Protein AF-A0A2M8BGW3-F1 (afdb_monomer_lite)

pLDDT: mean 93.69, std 5.04, range [64.75, 98.12]

Radius of gyration: 26.41 Å; chains: 1; bounding box: 57×34×64 Å

Structure (mmCIF, N/CA/C/O backbone):
data_AF-A0A2M8BGW3-F1
#
_entry.id   AF-A0A2M8BGW3-F1
#
loop_
_atom_site.group_PDB
_atom_site.id
_atom_site.type_symbol
_atom_site.label_atom_id
_atom_site.label_alt_id
_atom_site.label_comp_id
_atom_site.label_asym_id
_atom_site.label_entity_id
_atom_site.label_seq_id
_atom_site.pdbx_PDB_ins_code
_atom_site.Cartn_x
_atom_site.Cartn_y
_atom_site.Cartn_z
_atom_site.occupancy
_atom_site.B_iso_or_equiv
_atom_site.auth_seq_id
_atom_site.auth_comp_id
_atom_site.auth_asym_id
_atom_site.auth_atom_id
_atom_site.pdbx_PDB_model_num
ATOM 1 N N . PRO A 1 1 ? 24.705 -14.993 -12.716 1.00 74.06 1 PRO A N 1
ATOM 2 C CA . PRO A 1 1 ? 25.919 -15.829 -12.571 1.00 74.06 1 PRO A CA 1
ATOM 3 C C . PRO A 1 1 ? 27.154 -15.044 -12.994 1.00 74.06 1 PRO A C 1
ATOM 5 O O . PRO A 1 1 ? 27.005 -14.063 -13.724 1.00 74.06 1 PRO A O 1
ATOM 8 N N . GLU A 1 2 ? 28.335 -15.463 -12.549 1.00 79.88 2 GLU A N 1
ATOM 9 C CA . GLU A 1 2 ? 29.593 -14.891 -13.026 1.00 79.88 2 GLU A CA 1
ATOM 10 C C . GLU A 1 2 ? 29.656 -14.987 -14.564 1.00 79.88 2 GLU A C 1
ATOM 12 O O . GLU A 1 2 ? 29.289 -16.009 -15.145 1.00 79.88 2 GLU A O 1
ATOM 17 N N . GLY A 1 3 ? 29.989 -13.882 -15.237 1.00 87.94 3 GLY A N 1
ATOM 18 C CA . GLY A 1 3 ? 30.018 -13.792 -16.704 1.00 87.94 3 GLY A CA 1
ATOM 19 C C . GLY A 1 3 ? 28.669 -13.594 -17.421 1.00 87.94 3 GLY A C 1
ATOM 20 O O . GLY A 1 3 ? 28.668 -13.372 -18.629 1.00 87.94 3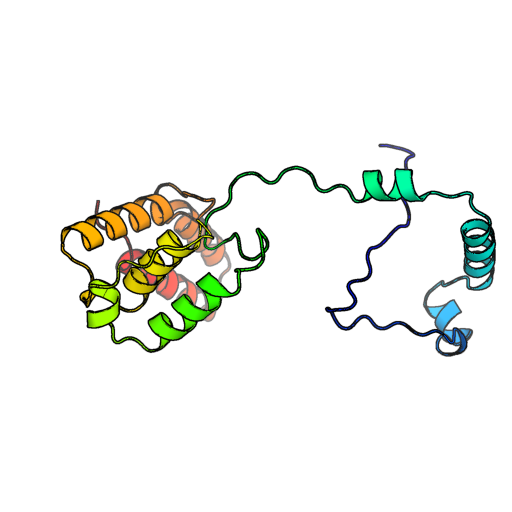 GLY A O 1
ATOM 21 N N . MET A 1 4 ? 27.521 -13.614 -16.729 1.00 88.00 4 MET A N 1
ATOM 22 C CA . MET A 1 4 ? 26.214 -13.316 -17.345 1.00 88.00 4 MET A CA 1
ATOM 23 C C . MET A 1 4 ? 25.802 -11.854 -17.150 1.00 88.00 4 MET A C 1
ATOM 25 O O . MET A 1 4 ? 25.596 -11.401 -16.025 1.00 88.00 4 MET A O 1
ATOM 29 N N . SER A 1 5 ? 25.587 -11.135 -18.252 1.00 86.44 5 SER A N 1
ATOM 30 C CA . SER A 1 5 ? 24.967 -9.807 -18.243 1.00 86.44 5 SER A CA 1
ATOM 31 C C . SER A 1 5 ? 23.439 -9.901 -18.238 1.00 86.44 5 SER A C 1
ATOM 33 O O . SER A 1 5 ? 22.865 -10.738 -18.938 1.00 86.44 5 SER A O 1
ATOM 35 N N . ARG A 1 6 ? 22.763 -9.001 -17.510 1.00 88.62 6 ARG A N 1
ATOM 36 C CA . ARG A 1 6 ? 21.296 -8.884 -17.565 1.00 88.62 6 ARG A CA 1
ATOM 37 C C . ARG A 1 6 ? 20.822 -8.592 -18.990 1.00 88.62 6 ARG A C 1
ATOM 39 O O . ARG A 1 6 ? 21.476 -7.845 -19.718 1.00 88.62 6 ARG A O 1
ATOM 46 N N . LEU A 1 7 ? 19.651 -9.107 -19.352 1.00 88.06 7 LEU A N 1
ATOM 47 C CA . LEU A 1 7 ? 19.016 -8.743 -20.614 1.00 88.06 7 LEU A CA 1
ATOM 48 C C . LEU A 1 7 ? 18.686 -7.232 -20.594 1.00 88.06 7 LEU A C 1
ATOM 50 O O . LEU A 1 7 ? 18.067 -6.772 -19.629 1.00 88.06 7 LEU A O 1
ATOM 54 N N . PRO A 1 8 ? 19.093 -6.435 -21.602 1.00 88.62 8 PRO A N 1
ATOM 55 C CA . PRO A 1 8 ? 18.926 -4.979 -21.601 1.00 88.62 8 PRO A CA 1
ATOM 56 C C . PRO A 1 8 ? 17.501 -4.564 -22.006 1.00 88.62 8 PRO A C 1
ATOM 58 O O . PRO A 1 8 ? 17.301 -3.771 -22.922 1.00 88.62 8 PRO A O 1
ATOM 61 N N . ILE A 1 9 ? 16.498 -5.112 -21.323 1.00 88.81 9 ILE A N 1
ATOM 62 C CA . ILE A 1 9 ? 15.078 -4.823 -21.537 1.00 88.81 9 ILE A CA 1
ATOM 63 C C . ILE A 1 9 ? 14.508 -4.019 -20.369 1.00 88.81 9 ILE A C 1
ATOM 65 O O . ILE A 1 9 ? 14.914 -4.177 -19.216 1.00 88.81 9 ILE A O 1
ATOM 69 N N . LYS A 1 10 ? 13.544 -3.144 -20.662 1.00 89.88 10 LYS A N 1
ATOM 70 C CA . LYS A 1 10 ? 12.838 -2.343 -19.658 1.00 89.88 10 LYS A CA 1
ATOM 71 C C . LYS A 1 10 ? 11.395 -2.114 -20.095 1.00 89.88 10 LYS A C 1
ATOM 73 O O . LYS A 1 10 ? 11.154 -1.690 -21.220 1.00 89.88 10 LYS A O 1
ATOM 78 N N . SER A 1 11 ? 10.449 -2.333 -19.183 1.00 92.12 11 SER A N 1
ATOM 79 C CA . SER A 1 11 ? 9.051 -1.939 -19.392 1.00 92.12 11 SER A CA 1
ATOM 80 C C . SER A 1 11 ? 8.893 -0.422 -19.272 1.00 92.12 11 SER A C 1
ATOM 82 O O . SER A 1 11 ? 9.393 0.188 -18.323 1.00 92.12 11 SER A O 1
ATOM 84 N N . VAL A 1 12 ? 8.171 0.190 -20.211 1.00 94.19 12 VAL A N 1
ATOM 85 C CA . VAL A 1 12 ? 7.785 1.607 -20.155 1.00 94.19 12 VAL A CA 1
ATOM 86 C C . VAL A 1 12 ? 6.302 1.690 -19.805 1.00 94.19 12 VAL A C 1
ATOM 88 O O . VAL A 1 12 ? 5.446 1.263 -20.574 1.00 94.19 12 VAL A O 1
ATOM 91 N N . HIS A 1 13 ? 5.991 2.233 -18.630 1.00 94.69 13 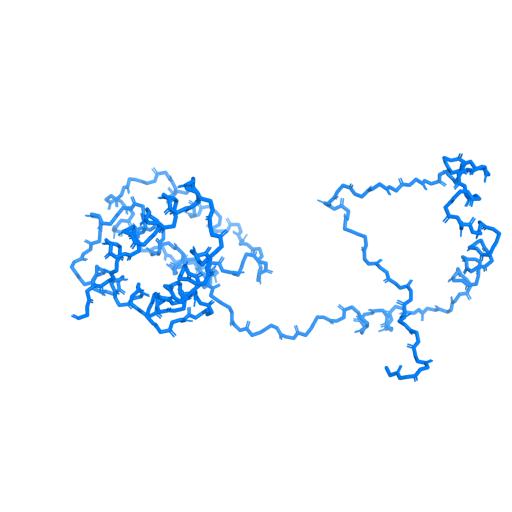HIS A N 1
ATOM 92 C CA . HIS A 1 13 ? 4.613 2.385 -18.163 1.00 94.69 13 HIS A CA 1
ATOM 93 C C . HIS A 1 13 ? 4.012 3.688 -18.692 1.00 94.69 13 HIS A C 1
ATOM 95 O O . HIS A 1 13 ? 4.300 4.759 -18.165 1.00 94.69 13 HIS A O 1
ATOM 101 N N . LEU A 1 14 ? 3.160 3.599 -19.715 1.00 95.25 14 LEU A N 1
ATOM 102 C CA . LEU A 1 14 ? 2.562 4.771 -20.374 1.00 95.25 14 LEU A CA 1
ATOM 103 C C . LEU A 1 14 ? 1.689 5.616 -19.436 1.00 95.25 14 LEU A C 1
ATOM 105 O O . LEU A 1 14 ? 1.666 6.837 -19.539 1.00 95.25 14 LEU A O 1
ATOM 109 N N . ASN A 1 15 ? 1.027 4.978 -18.472 1.00 94.69 15 ASN A N 1
ATOM 110 C CA . ASN A 1 15 ? 0.207 5.641 -17.458 1.00 94.69 15 ASN A CA 1
ATOM 111 C C . ASN A 1 15 ? 1.018 6.238 -16.290 1.00 94.69 15 ASN A C 1
ATOM 113 O O . ASN A 1 15 ? 0.426 6.679 -15.310 1.00 94.69 15 ASN A O 1
ATOM 117 N N . LYS A 1 16 ? 2.356 6.235 -16.367 1.00 95.38 16 LYS A N 1
ATOM 118 C CA . LYS A 1 16 ? 3.261 6.845 -15.378 1.00 95.38 16 LYS A CA 1
ATOM 119 C C . LYS A 1 16 ? 4.072 7.998 -15.982 1.00 95.38 16 LYS A C 1
ATOM 121 O O . LYS A 1 16 ? 5.223 8.201 -15.608 1.00 95.38 16 LYS A O 1
ATOM 126 N N . SER A 1 17 ? 3.473 8.709 -16.942 1.00 95.38 17 SER A N 1
ATOM 127 C CA . SER A 1 17 ? 4.026 9.899 -17.607 1.00 95.38 17 SER A CA 1
ATOM 128 C C . SER A 1 17 ? 5.496 9.753 -18.041 1.00 95.38 17 SER A C 1
ATOM 130 O O . SER A 1 17 ? 6.341 10.553 -17.634 1.00 95.38 17 SER A O 1
ATOM 132 N N . PRO A 1 18 ? 5.851 8.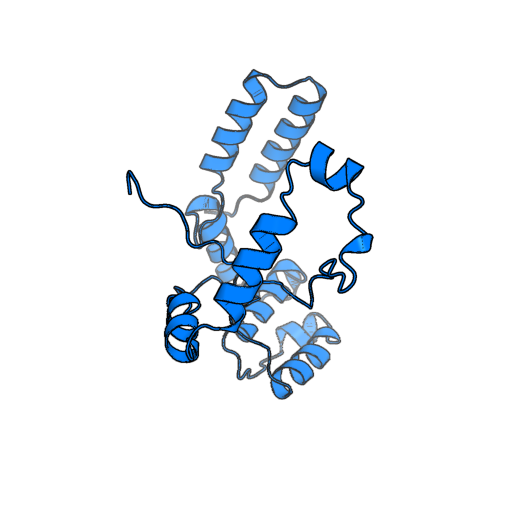725 -18.836 1.00 96.62 18 PRO A N 1
ATOM 133 C CA . PRO A 1 18 ? 7.232 8.527 -19.248 1.00 96.62 18 PRO A CA 1
ATOM 134 C C . PRO A 1 18 ? 7.663 9.626 -20.227 1.00 96.62 18 PRO A C 1
ATOM 136 O O . PRO A 1 18 ? 6.941 9.953 -21.168 1.00 96.62 18 PRO A O 1
ATOM 139 N N . MET A 1 19 ? 8.877 10.154 -20.054 1.00 94.12 19 MET A N 1
ATOM 140 C CA . MET A 1 19 ? 9.480 11.046 -21.044 1.00 94.12 19 MET A CA 1
ATOM 141 C C . MET A 1 19 ? 9.998 10.216 -22.222 1.00 94.12 19 MET A C 1
ATOM 143 O O . MET A 1 19 ? 11.000 9.512 -22.104 1.00 94.12 19 MET A O 1
ATOM 147 N N . VAL A 1 20 ? 9.308 10.297 -23.359 1.00 92.12 20 VAL A N 1
ATOM 148 C CA . VAL A 1 20 ? 9.681 9.609 -24.600 1.00 92.12 20 VAL A CA 1
ATOM 149 C C . VAL A 1 20 ? 9.739 10.635 -25.721 1.00 92.12 20 VAL A C 1
ATOM 151 O O . VAL A 1 20 ? 8.782 11.370 -25.947 1.00 92.12 20 VAL A O 1
ATOM 154 N N . MET A 1 21 ? 10.869 10.691 -26.422 1.00 89.62 21 MET A N 1
ATOM 155 C CA . MET A 1 21 ? 11.095 11.636 -27.511 1.00 89.62 21 MET A CA 1
ATOM 156 C C . MET A 1 21 ? 11.433 10.861 -28.776 1.00 89.62 21 MET A C 1
ATOM 158 O O . MET A 1 21 ? 12.375 10.075 -28.794 1.00 89.62 21 MET A O 1
ATOM 162 N N . SER A 1 22 ? 10.665 11.089 -29.839 1.00 88.44 22 SER A N 1
ATOM 163 C CA . SER A 1 22 ? 10.934 10.497 -31.155 1.00 88.44 22 SER A CA 1
ATOM 164 C C . SER A 1 22 ? 12.130 11.152 -31.852 1.00 88.44 22 SER A C 1
ATOM 166 O O . SER A 1 22 ? 12.803 10.525 -32.666 1.00 88.44 22 SER A O 1
ATOM 168 N N . ASN A 1 23 ? 12.412 12.416 -31.526 1.00 90.62 23 ASN A N 1
ATOM 169 C CA . ASN A 1 23 ? 13.523 13.165 -32.088 1.00 90.62 23 ASN A CA 1
ATOM 170 C C . ASN A 1 23 ? 14.786 13.004 -31.231 1.00 90.62 23 ASN A C 1
ATOM 172 O O . ASN A 1 23 ? 14.910 13.622 -30.173 1.00 90.62 23 ASN A O 1
ATOM 176 N N . LEU A 1 24 ? 15.762 12.244 -31.733 1.00 87.00 24 LEU A N 1
ATOM 177 C CA . LEU A 1 24 ? 17.050 12.052 -31.059 1.00 87.00 24 LEU A CA 1
ATOM 178 C C . LEU A 1 24 ? 17.863 13.348 -30.918 1.00 87.00 24 LEU A C 1
ATOM 180 O O . LEU A 1 24 ? 18.719 13.421 -30.045 1.00 87.00 24 LEU A O 1
ATOM 184 N N . LYS A 1 25 ? 17.572 14.397 -31.704 1.00 87.12 25 LYS A N 1
ATOM 185 C CA . LYS A 1 25 ? 18.279 15.690 -31.624 1.00 87.12 25 LYS A CA 1
ATOM 186 C C . LYS A 1 25 ? 18.068 16.430 -30.302 1.00 87.12 25 LYS A C 1
ATOM 188 O O . LYS A 1 25 ? 18.787 17.388 -30.041 1.00 87.12 25 LYS A O 1
ATOM 193 N N . VAL A 1 26 ? 17.104 16.011 -29.476 1.00 89.00 26 VAL A N 1
ATOM 194 C CA . VAL A 1 26 ? 16.985 16.540 -28.108 1.00 89.00 26 VAL A CA 1
ATOM 195 C C . VAL A 1 26 ? 18.219 16.179 -27.268 1.00 89.00 26 VAL A C 1
ATOM 197 O O . VAL A 1 26 ? 18.586 16.922 -26.362 1.00 89.00 26 VAL A O 1
ATOM 200 N N . LEU A 1 27 ? 18.914 15.089 -27.608 1.00 91.19 27 LEU A N 1
ATOM 201 C CA . LEU A 1 27 ? 20.241 14.783 -27.091 1.00 91.19 27 LEU A CA 1
ATOM 202 C C . LEU A 1 27 ? 21.303 15.402 -28.016 1.00 91.19 27 LEU A C 1
ATOM 204 O O . LEU A 1 27 ? 21.600 14.872 -29.086 1.00 91.19 27 LEU A O 1
ATOM 208 N N . SER A 1 28 ? 21.876 16.538 -27.611 1.00 93.38 28 SER A N 1
ATOM 209 C CA . SER A 1 28 ? 22.968 17.167 -28.366 1.00 93.38 28 SER A CA 1
ATOM 210 C C . SER A 1 28 ? 24.267 16.343 -28.281 1.00 93.38 28 SER A C 1
ATOM 212 O O . SER A 1 28 ? 24.454 15.620 -27.300 1.00 93.38 28 SER A O 1
ATOM 214 N N . PRO A 1 29 ? 25.206 16.471 -29.241 1.00 93.81 29 PRO A N 1
ATOM 215 C CA . PRO A 1 29 ? 26.485 15.754 -29.194 1.00 93.81 29 PRO A CA 1
ATOM 216 C C . PRO A 1 29 ? 27.280 16.002 -27.905 1.00 93.81 29 PRO A C 1
ATOM 218 O O . PRO A 1 29 ? 27.756 15.056 -27.290 1.00 93.81 29 PRO A O 1
ATOM 221 N N . ALA A 1 30 ? 27.335 17.253 -27.437 1.00 95.44 30 ALA A N 1
ATOM 222 C CA . ALA A 1 30 ? 27.996 17.605 -26.180 1.00 95.44 30 ALA A CA 1
ATOM 223 C C . ALA A 1 30 ? 27.336 16.942 -24.955 1.00 95.44 30 ALA A C 1
ATOM 225 O O . ALA A 1 30 ? 28.019 16.551 -24.012 1.00 95.44 30 ALA A O 1
ATOM 226 N N . MET A 1 31 ? 26.005 16.791 -24.953 1.00 95.62 31 MET A N 1
ATOM 227 C CA . MET A 1 31 ? 25.294 16.078 -23.883 1.00 95.62 31 MET A CA 1
ATOM 228 C C . MET A 1 31 ? 25.513 14.567 -23.963 1.00 95.62 31 MET A C 1
ATOM 230 O O . MET A 1 31 ? 25.683 13.928 -22.928 1.00 95.62 31 MET A O 1
ATOM 234 N N . ALA A 1 32 ? 25.536 14.005 -25.174 1.00 94.50 32 ALA A N 1
ATOM 235 C CA . ALA A 1 32 ? 25.841 12.598 -25.391 1.00 94.50 32 ALA A CA 1
ATOM 236 C C . ALA A 1 32 ? 27.249 12.256 -24.883 1.00 94.50 32 ALA A C 1
ATOM 238 O O . ALA A 1 32 ? 27.395 11.308 -24.119 1.00 94.50 32 ALA A O 1
ATOM 239 N N . GLU A 1 33 ? 28.253 13.074 -25.211 1.00 95.62 33 GLU A N 1
ATOM 240 C CA . GLU A 1 33 ? 29.624 12.927 -24.707 1.00 95.62 33 GLU A CA 1
ATOM 241 C C . GLU A 1 33 ? 29.679 13.055 -23.180 1.00 95.62 33 GLU A C 1
ATOM 243 O O . GLU A 1 33 ? 30.188 12.163 -22.502 1.00 95.62 33 GLU A O 1
ATOM 248 N N . ARG A 1 34 ? 29.060 14.105 -22.618 1.00 96.88 34 ARG A N 1
ATOM 249 C CA . ARG A 1 34 ? 28.989 14.321 -21.164 1.00 96.88 34 ARG A CA 1
ATOM 250 C C . ARG A 1 34 ? 28.390 13.129 -20.412 1.00 96.88 34 ARG A C 1
ATOM 252 O O . ARG A 1 34 ? 28.775 12.877 -19.273 1.00 96.88 34 ARG A O 1
ATOM 259 N N . TRP A 1 35 ? 27.423 12.436 -21.008 1.00 96.38 35 TRP A N 1
ATOM 260 C CA . TRP A 1 35 ? 26.738 11.295 -20.395 1.00 96.38 35 TRP A CA 1
ATOM 261 C C . TRP A 1 35 ? 27.264 9.932 -20.858 1.00 96.38 35 TRP A C 1
ATOM 263 O O . TRP A 1 35 ? 26.713 8.911 -20.451 1.00 96.38 35 TRP A O 1
ATOM 273 N N . GLY A 1 36 ? 28.314 9.895 -21.686 1.00 96.25 36 GLY A N 1
ATOM 274 C CA . GLY A 1 36 ? 28.890 8.652 -22.204 1.00 96.25 36 GLY A CA 1
ATOM 275 C C . GLY A 1 36 ? 27.926 7.847 -23.084 1.00 96.25 36 GLY A C 1
ATOM 276 O O . GLY A 1 36 ? 27.967 6.619 -23.090 1.00 96.25 36 GLY A O 1
ATOM 277 N N . ILE A 1 37 ? 27.019 8.521 -23.792 1.00 94.81 37 ILE A N 1
ATOM 278 C CA . ILE A 1 37 ? 26.030 7.894 -24.669 1.00 94.81 37 ILE A CA 1
ATOM 279 C C . ILE A 1 37 ? 26.591 7.809 -26.090 1.00 94.81 37 ILE A C 1
ATOM 281 O O . ILE A 1 37 ? 26.653 8.808 -26.806 1.00 94.81 37 ILE A O 1
ATOM 285 N N . ASP A 1 38 ? 26.933 6.598 -26.530 1.00 95.06 38 ASP A N 1
ATOM 286 C CA . ASP A 1 38 ? 27.290 6.336 -27.927 1.00 95.06 38 ASP A CA 1
ATOM 287 C C . ASP A 1 38 ? 26.029 6.126 -28.780 1.00 95.06 38 ASP A C 1
ATOM 289 O O . ASP A 1 38 ? 25.470 5.028 -28.877 1.00 95.06 38 ASP A O 1
ATOM 293 N N . VAL A 1 39 ? 25.578 7.208 -29.417 1.00 92.31 39 VAL A N 1
ATOM 294 C CA . VAL A 1 39 ? 24.397 7.199 -30.293 1.00 92.31 39 VAL A CA 1
ATOM 295 C C . VAL A 1 39 ? 24.611 6.311 -31.527 1.00 92.31 39 VAL A C 1
ATOM 297 O O . VAL A 1 39 ? 23.667 5.669 -31.986 1.00 92.31 39 VAL A O 1
ATOM 300 N N . SER A 1 40 ? 25.836 6.223 -32.056 1.00 93.25 40 SER A N 1
ATOM 301 C CA . SER A 1 40 ? 26.134 5.403 -33.238 1.00 93.25 40 SER A CA 1
ATOM 302 C C . SER A 1 40 ? 25.984 3.916 -32.916 1.00 93.25 40 SER A C 1
ATOM 304 O O . SER A 1 40 ? 25.271 3.195 -33.620 1.00 93.25 40 SER A O 1
ATOM 306 N N . ALA A 1 41 ? 26.563 3.469 -31.798 1.00 95.38 41 ALA A N 1
ATOM 307 C CA . ALA A 1 41 ? 26.408 2.097 -31.319 1.00 95.38 41 ALA A CA 1
ATOM 308 C C . ALA A 1 41 ? 24.937 1.756 -31.020 1.00 95.38 41 ALA A C 1
ATOM 310 O O . ALA A 1 41 ? 24.456 0.681 -31.386 1.00 95.38 41 ALA A O 1
ATOM 311 N N . GLN A 1 42 ? 24.185 2.681 -30.413 1.00 93.56 42 GLN A N 1
ATOM 312 C CA . GLN A 1 42 ? 22.754 2.493 -30.149 1.00 93.56 42 GLN A CA 1
ATOM 313 C C . GLN A 1 42 ? 21.934 2.319 -31.432 1.00 93.56 42 GLN A C 1
ATOM 315 O O . GLN A 1 42 ? 21.082 1.432 -31.489 1.00 93.56 42 GLN A O 1
ATOM 320 N N . LEU A 1 43 ? 22.203 3.109 -32.476 1.00 93.88 43 LEU A N 1
ATOM 321 C CA . LEU A 1 43 ? 21.529 2.972 -33.771 1.00 93.88 43 LEU A CA 1
ATOM 322 C C . LEU A 1 43 ? 21.858 1.637 -34.454 1.00 93.88 43 LEU A C 1
ATOM 324 O O . LEU A 1 43 ? 20.967 1.010 -35.028 1.00 93.88 43 LEU A O 1
ATOM 328 N N . GLN A 1 44 ? 23.100 1.154 -34.342 1.00 96.81 44 GLN A N 1
ATOM 329 C CA . GLN A 1 44 ? 23.476 -0.176 -34.837 1.00 96.81 44 GLN A CA 1
ATOM 330 C C . GLN A 1 44 ? 22.729 -1.293 -34.094 1.00 96.81 44 GLN A C 1
ATOM 332 O O . GLN A 1 44 ? 22.248 -2.239 -34.719 1.00 96.81 44 GLN A O 1
ATOM 337 N N . HIS A 1 45 ? 22.588 -1.189 -32.770 1.00 94.81 45 HIS A N 1
ATOM 338 C CA . HIS A 1 45 ? 21.786 -2.131 -31.985 1.00 94.81 45 HIS A CA 1
ATOM 339 C C . HIS A 1 45 ? 20.294 -2.053 -32.328 1.00 94.81 45 HIS A C 1
ATOM 341 O O . HIS A 1 45 ? 19.646 -3.093 -32.424 1.00 94.81 45 HIS A O 1
ATOM 347 N N . ALA A 1 46 ? 19.757 -0.855 -32.572 1.00 93.75 46 ALA A N 1
ATOM 348 C CA . ALA A 1 46 ? 18.367 -0.670 -32.979 1.00 93.75 46 ALA A CA 1
ATOM 349 C C . ALA A 1 46 ? 18.076 -1.307 -34.347 1.00 93.75 46 ALA A C 1
ATOM 351 O O . ALA A 1 46 ? 17.046 -1.958 -34.504 1.00 93.75 46 ALA A O 1
ATOM 352 N N . ALA A 1 47 ? 18.995 -1.185 -35.312 1.00 96.19 47 ALA A N 1
ATOM 353 C CA . ALA A 1 47 ? 18.880 -1.858 -36.606 1.00 96.19 47 ALA A CA 1
ATOM 354 C C . ALA A 1 47 ? 18.855 -3.387 -36.442 1.00 96.19 47 ALA A C 1
ATOM 356 O O . ALA A 1 47 ? 17.950 -4.040 -36.952 1.00 96.19 47 ALA A O 1
ATOM 357 N N . LYS A 1 48 ? 19.774 -3.946 -35.639 1.00 95.19 48 LYS A N 1
ATOM 358 C CA . LYS A 1 48 ? 19.772 -5.383 -35.312 1.00 95.19 48 LYS A CA 1
ATOM 359 C C . LYS A 1 48 ? 18.462 -5.821 -34.654 1.00 95.19 48 LYS A C 1
ATOM 361 O O . LYS A 1 48 ? 17.939 -6.867 -35.006 1.00 95.19 48 LYS A O 1
ATOM 366 N N . ALA A 1 49 ? 17.936 -5.029 -33.717 1.00 91.94 49 ALA A N 1
ATOM 367 C CA . ALA A 1 49 ? 16.691 -5.333 -33.013 1.00 91.94 49 ALA A CA 1
ATOM 368 C C . ALA A 1 49 ? 15.461 -5.295 -33.935 1.00 91.94 49 ALA A C 1
ATOM 370 O O . ALA A 1 49 ? 14.571 -6.128 -33.791 1.00 91.94 49 ALA A O 1
ATOM 371 N N . ARG A 1 50 ? 15.418 -4.353 -34.886 1.00 94.25 50 ARG A N 1
ATOM 372 C CA . ARG A 1 50 ? 14.362 -4.259 -35.906 1.00 94.25 50 ARG A CA 1
ATOM 373 C C . ARG A 1 50 ? 14.333 -5.491 -36.812 1.00 94.25 50 ARG A C 1
ATOM 375 O O . ARG A 1 50 ? 13.254 -5.909 -37.213 1.00 94.25 50 ARG A O 1
ATOM 382 N N . ASP A 1 51 ? 15.503 -6.045 -37.114 1.00 96.38 51 ASP A N 1
ATOM 383 C CA . ASP A 1 51 ? 15.665 -7.158 -38.053 1.00 96.38 51 ASP A CA 1
ATOM 384 C C . ASP A 1 51 ? 15.595 -8.540 -37.354 1.00 96.38 51 ASP A C 1
ATOM 386 O O . ASP A 1 51 ? 15.861 -9.570 -37.977 1.00 96.38 51 ASP A O 1
ATOM 390 N N . LEU A 1 52 ? 15.240 -8.586 -36.060 1.00 93.00 52 LEU A N 1
ATOM 391 C CA . LEU A 1 52 ? 14.991 -9.836 -35.335 1.00 93.00 52 LEU A CA 1
ATOM 392 C C . LEU A 1 52 ? 13.763 -10.579 -35.900 1.00 93.00 52 LEU A C 1
ATOM 394 O O . LEU A 1 52 ? 12.828 -9.945 -36.393 1.00 93.00 52 LEU A O 1
ATOM 398 N N . PRO A 1 53 ? 13.725 -11.923 -35.794 1.00 95.19 53 PRO A N 1
ATOM 399 C CA . PRO A 1 53 ? 12.526 -12.701 -36.107 1.00 95.19 53 PRO A CA 1
ATOM 400 C C . PRO A 1 53 ? 11.377 -12.371 -35.140 1.00 95.19 53 PRO A C 1
ATOM 402 O O . PRO A 1 53 ? 11.545 -11.613 -34.185 1.00 95.19 53 PRO A O 1
ATOM 405 N N . ASP A 1 54 ? 10.199 -12.964 -35.351 1.00 94.25 54 ASP A N 1
ATOM 406 C CA . ASP A 1 54 ? 9.111 -12.830 -34.382 1.00 94.25 54 ASP A CA 1
ATOM 407 C C . ASP A 1 54 ? 9.513 -13.436 -33.027 1.00 94.25 54 ASP A C 1
ATOM 409 O O . ASP A 1 54 ? 9.750 -14.636 -32.893 1.00 94.25 54 ASP A O 1
ATOM 413 N N . MET A 1 55 ? 9.582 -12.574 -32.016 1.00 92.06 55 MET A N 1
ATOM 414 C CA . MET A 1 55 ? 9.958 -12.916 -30.645 1.00 92.06 55 MET A CA 1
ATOM 415 C C . MET A 1 55 ? 8.748 -12.917 -29.700 1.00 92.06 55 MET A C 1
ATOM 417 O O . MET A 1 55 ? 8.925 -13.071 -28.493 1.00 92.06 55 MET A O 1
ATOM 421 N N . SER A 1 56 ? 7.521 -12.747 -30.207 1.00 92.25 56 SER A N 1
ATOM 422 C CA . SER A 1 56 ? 6.287 -12.618 -29.414 1.00 92.25 56 SER A CA 1
ATOM 423 C C . SER A 1 56 ? 6.131 -13.707 -28.347 1.00 92.25 56 SER A C 1
ATOM 425 O O . SER A 1 56 ? 5.859 -13.403 -27.184 1.00 92.25 56 SER A O 1
ATOM 427 N N . ALA A 1 57 ? 6.377 -14.971 -28.706 1.00 94.06 57 ALA A N 1
ATOM 428 C CA . ALA A 1 57 ? 6.286 -16.102 -27.780 1.00 94.06 57 ALA A CA 1
ATOM 429 C C . ALA A 1 57 ? 7.344 -16.053 -26.664 1.00 94.06 57 ALA A C 1
ATOM 431 O O . ALA A 1 57 ? 7.054 -16.396 -25.518 1.00 94.06 57 ALA A O 1
ATOM 432 N N . ILE A 1 58 ? 8.559 -15.598 -26.985 1.00 92.69 58 ILE A N 1
ATOM 433 C CA . ILE A 1 58 ? 9.643 -15.430 -26.010 1.00 92.69 58 ILE A CA 1
ATOM 434 C C . ILE A 1 58 ? 9.308 -14.267 -25.077 1.00 92.69 58 ILE A C 1
ATOM 436 O O . ILE A 1 58 ? 9.431 -14.405 -23.863 1.00 92.69 58 ILE A O 1
ATOM 440 N N . TRP A 1 59 ? 8.816 -13.145 -25.608 1.00 91.25 59 TRP A N 1
ATOM 441 C CA . TRP A 1 59 ? 8.436 -11.999 -24.784 1.00 91.25 59 TRP A CA 1
ATOM 442 C C . TRP A 1 59 ? 7.289 -12.312 -23.830 1.00 91.25 59 TRP A C 1
ATOM 444 O O . TRP A 1 59 ? 7.352 -11.912 -22.670 1.00 91.25 59 TRP A O 1
ATOM 454 N N . ALA A 1 60 ? 6.292 -13.083 -24.267 1.00 91.38 60 ALA A N 1
ATOM 455 C CA . ALA A 1 60 ? 5.225 -13.550 -23.387 1.00 91.38 60 ALA A CA 1
ATOM 456 C C . ALA A 1 60 ? 5.772 -14.341 -22.185 1.00 91.38 60 ALA A C 1
ATOM 458 O O . ALA A 1 60 ? 5.302 -14.149 -21.067 1.00 91.38 60 ALA A O 1
ATOM 459 N N . GLN A 1 61 ? 6.797 -15.175 -22.393 1.00 91.56 61 GLN A N 1
ATOM 460 C CA . GLN A 1 61 ? 7.449 -15.932 -21.318 1.00 91.56 61 GLN A CA 1
ATOM 461 C C . GLN A 1 61 ? 8.320 -15.040 -20.426 1.00 91.56 61 GLN A C 1
ATOM 463 O O . GLN A 1 61 ? 8.258 -15.146 -19.207 1.00 91.56 61 GLN A O 1
ATOM 468 N N . VAL A 1 62 ? 9.095 -14.125 -21.016 1.00 90.56 62 VAL A N 1
ATOM 469 C CA . VAL A 1 62 ? 9.968 -13.192 -20.281 1.00 90.56 62 VAL A CA 1
ATOM 470 C C . VAL A 1 62 ? 9.166 -12.274 -19.355 1.00 90.56 62 VAL A C 1
ATOM 472 O O . VAL A 1 62 ? 9.624 -11.954 -18.261 1.00 90.56 62 VAL A O 1
ATOM 475 N N . PHE A 1 63 ? 7.974 -11.852 -19.781 1.00 90.00 63 PHE A N 1
ATOM 476 C CA . PHE A 1 63 ? 7.087 -10.990 -18.997 1.00 90.00 63 PHE A CA 1
ATOM 477 C C . PHE A 1 63 ? 5.983 -11.753 -18.254 1.00 90.00 63 PHE A C 1
ATOM 479 O O . PHE A 1 63 ? 5.108 -11.118 -17.656 1.00 90.00 63 PHE A O 1
ATOM 486 N N . ALA A 1 64 ? 6.012 -13.090 -18.263 1.00 90.06 64 ALA A N 1
ATOM 487 C CA . ALA A 1 64 ? 5.087 -13.892 -17.478 1.00 90.06 64 ALA A CA 1
ATOM 488 C C . ALA A 1 64 ? 5.279 -13.571 -15.991 1.00 90.06 64 ALA A C 1
ATOM 490 O O . ALA A 1 64 ? 6.386 -13.639 -15.454 1.00 90.06 64 ALA A O 1
ATOM 491 N N . ARG A 1 65 ? 4.191 -13.191 -15.317 1.00 83.12 65 ARG A N 1
ATOM 492 C CA . ARG A 1 65 ? 4.228 -12.938 -13.877 1.00 83.12 65 ARG A CA 1
ATOM 493 C C . ARG A 1 65 ? 4.126 -14.272 -13.139 1.00 83.12 65 ARG A C 1
ATOM 495 O O . ARG A 1 65 ? 3.263 -15.073 -13.501 1.00 83.12 65 ARG A O 1
ATOM 502 N N . PRO A 1 66 ? 4.960 -14.515 -12.115 1.00 83.38 66 PRO A N 1
ATOM 503 C CA . PRO A 1 66 ? 4.748 -15.653 -11.234 1.00 83.38 66 PRO A CA 1
ATOM 504 C C . PRO A 1 66 ? 3.373 -15.532 -10.568 1.00 83.38 66 PRO A C 1
ATOM 506 O O . PRO A 1 66 ? 2.865 -14.423 -10.378 1.00 83.38 66 PRO A O 1
ATOM 509 N N . GLN A 1 67 ? 2.770 -16.672 -10.224 1.00 74.69 67 GLN A N 1
ATOM 510 C CA . GLN A 1 67 ? 1.554 -16.670 -9.415 1.00 74.69 67 GLN A CA 1
ATOM 511 C C . GLN A 1 67 ? 1.850 -15.961 -8.091 1.00 74.69 67 GLN A C 1
ATOM 513 O O . GLN A 1 67 ? 2.819 -16.300 -7.409 1.00 74.69 67 GLN A O 1
ATOM 518 N N . SER A 1 68 ? 1.047 -14.952 -7.760 1.00 71.75 68 SER A N 1
ATOM 519 C CA . SER A 1 68 ? 1.142 -14.287 -6.467 1.00 71.75 68 SER A CA 1
ATOM 520 C C . SER A 1 68 ? 0.557 -15.191 -5.393 1.00 71.75 68 SER A C 1
ATOM 522 O O . SER A 1 68 ? -0.465 -15.848 -5.599 1.00 71.75 68 SER A O 1
ATOM 524 N N . THR A 1 69 ? 1.189 -15.200 -4.228 1.00 77.56 69 THR A N 1
ATOM 525 C CA . THR A 1 69 ? 0.556 -15.712 -3.017 1.00 77.56 69 THR A CA 1
ATOM 526 C C . THR A 1 69 ? -0.650 -14.838 -2.668 1.00 77.56 69 THR A C 1
ATOM 528 O O . THR A 1 69 ? -0.640 -13.649 -3.003 1.00 77.56 69 THR A O 1
ATOM 531 N N . PRO A 1 70 ? -1.688 -15.384 -2.012 1.00 73.88 70 PRO A N 1
ATOM 532 C CA . PRO A 1 70 ? -2.729 -14.558 -1.416 1.00 73.88 70 PRO A CA 1
ATOM 533 C C . PRO A 1 70 ? -2.083 -13.503 -0.514 1.00 73.88 70 PRO A C 1
ATOM 535 O O . PRO A 1 70 ? -1.220 -13.835 0.299 1.00 73.88 70 PRO A O 1
ATOM 538 N N . VAL A 1 71 ? -2.468 -12.246 -0.706 1.00 86.56 71 VAL A N 1
ATOM 539 C CA . VAL A 1 71 ? -2.032 -11.115 0.118 1.00 86.56 71 VAL A CA 1
ATOM 540 C C . VAL A 1 71 ? -3.223 -10.588 0.906 1.00 86.56 71 VAL A C 1
ATOM 542 O O . VAL A 1 71 ? -4.377 -10.866 0.568 1.00 86.56 71 VAL A O 1
ATOM 545 N N . ASP A 1 72 ? -2.940 -9.848 1.970 1.00 92.81 72 ASP A N 1
ATOM 546 C CA . ASP A 1 72 ? -3.973 -9.169 2.741 1.00 92.81 72 ASP A CA 1
ATOM 547 C C . ASP A 1 72 ? -4.778 -8.202 1.849 1.00 92.81 72 ASP A C 1
ATOM 549 O O . ASP A 1 72 ? -4.250 -7.620 0.897 1.00 92.81 72 ASP A O 1
ATOM 553 N N . VAL A 1 73 ? -6.068 -8.015 2.139 1.00 93.94 73 VAL A N 1
ATOM 554 C CA . VAL A 1 73 ? -6.942 -7.185 1.295 1.00 93.94 73 VAL A CA 1
ATOM 555 C C . VAL A 1 73 ? -6.506 -5.720 1.218 1.00 93.94 73 VAL A C 1
ATOM 557 O O . VAL A 1 73 ? -6.778 -5.071 0.208 1.00 93.94 73 VAL A O 1
ATOM 560 N N . ASP A 1 74 ? -5.819 -5.198 2.241 1.00 93.75 74 ASP A N 1
ATOM 561 C CA . ASP A 1 74 ? -5.266 -3.839 2.226 1.00 93.75 74 ASP A CA 1
ATOM 562 C C . ASP A 1 74 ? -4.041 -3.726 1.291 1.00 93.75 74 ASP A C 1
ATOM 564 O O . ASP A 1 74 ? -3.717 -2.638 0.812 1.00 93.75 74 ASP A O 1
ATOM 568 N N . GLU A 1 75 ? -3.386 -4.849 0.983 1.00 93.31 75 GLU A N 1
ATOM 569 C CA . GLU A 1 75 ? -2.227 -4.942 0.087 1.00 93.31 75 GLU A CA 1
ATOM 570 C C . GLU A 1 75 ? -2.623 -5.318 -1.350 1.00 93.31 75 GLU A C 1
ATOM 572 O O . GLU A 1 75 ? -1.855 -5.105 -2.293 1.00 93.31 75 GLU A O 1
ATOM 577 N N . ASP A 1 76 ? -3.848 -5.811 -1.557 1.00 92.94 76 ASP A N 1
ATOM 578 C CA . ASP A 1 76 ? -4.296 -6.349 -2.841 1.00 92.94 76 ASP A CA 1
ATOM 579 C C . ASP A 1 76 ? -4.867 -5.311 -3.826 1.00 92.94 76 ASP A C 1
ATOM 581 O O . ASP A 1 76 ? -5.741 -5.595 -4.649 1.00 92.94 76 ASP A O 1
ATOM 585 N N . LEU A 1 77 ? -4.375 -4.071 -3.810 1.00 92.56 77 LEU A N 1
ATOM 586 C CA . LEU A 1 77 ? -4.866 -3.030 -4.726 1.00 92.56 77 LEU A CA 1
ATOM 587 C C . LEU A 1 77 ? -4.721 -3.430 -6.210 1.00 92.56 77 LEU A C 1
ATOM 589 O O . LEU A 1 77 ? -5.525 -3.026 -7.054 1.00 92.56 77 LEU A O 1
ATOM 593 N N . TYR A 1 78 ? -3.701 -4.230 -6.530 1.00 90.25 78 TYR A N 1
ATOM 594 C CA . TYR A 1 78 ? -3.386 -4.660 -7.894 1.00 90.25 78 TYR A CA 1
ATOM 595 C C . TYR A 1 78 ? -3.829 -6.095 -8.228 1.00 90.25 78 TYR A C 1
ATOM 597 O O . TYR A 1 78 ? -3.560 -6.537 -9.347 1.00 90.25 78 TYR A O 1
ATOM 605 N N . GLY A 1 79 ? -4.533 -6.795 -7.328 1.00 87.62 79 GLY A N 1
ATOM 606 C CA . GLY A 1 79 ? -5.058 -8.149 -7.575 1.00 87.62 79 GLY A CA 1
ATOM 607 C C . GLY A 1 79 ? -6.180 -8.223 -8.607 1.00 87.62 79 GLY A C 1
ATOM 608 O O . GLY A 1 79 ? -6.478 -9.286 -9.144 1.00 87.62 79 GLY A O 1
ATOM 609 N N . GLY A 1 80 ? -6.779 -7.084 -8.953 1.00 90.75 80 GLY A N 1
ATOM 610 C CA . GLY A 1 80 ? -7.802 -7.005 -9.985 1.00 90.75 80 GLY A CA 1
ATOM 611 C C . GLY A 1 80 ? -8.576 -5.698 -9.937 1.00 90.75 80 GLY A C 1
ATOM 612 O O . GLY A 1 80 ? -8.614 -5.004 -8.918 1.00 90.75 80 GLY A O 1
ATOM 613 N N . PHE A 1 81 ? -9.216 -5.357 -11.052 1.00 95.50 81 PHE A N 1
ATOM 614 C CA . PHE A 1 81 ? -10.124 -4.217 -11.098 1.00 95.50 81 PHE A CA 1
ATOM 615 C C . PHE A 1 81 ? -11.497 -4.604 -10.556 1.00 95.50 81 PHE A C 1
ATOM 617 O O . PHE A 1 81 ? -12.070 -5.609 -10.966 1.00 95.50 81 PHE A O 1
ATOM 624 N N . VAL A 1 82 ? -12.060 -3.746 -9.708 1.00 97.12 82 VAL A N 1
ATOM 625 C CA . VAL A 1 82 ? -13.437 -3.895 -9.226 1.00 97.12 82 VAL A CA 1
ATOM 626 C C . VAL A 1 82 ? -14.429 -3.753 -10.386 1.00 97.12 82 VAL A C 1
ATOM 628 O O . VAL A 1 82 ? -14.385 -2.773 -11.143 1.00 97.12 82 VAL A O 1
ATOM 631 N N . GLY A 1 83 ? -15.343 -4.719 -10.500 1.00 97.69 83 GLY A N 1
ATOM 632 C CA . GLY A 1 83 ? -16.398 -4.750 -11.511 1.00 97.69 83 GLY A CA 1
ATOM 633 C C . GLY A 1 83 ? -17.419 -3.614 -11.373 1.00 97.69 83 GLY A C 1
ATOM 634 O O . GLY A 1 83 ? -17.562 -2.973 -10.332 1.00 97.69 83 GLY A O 1
ATOM 635 N N . ASN A 1 84 ? -18.182 -3.350 -12.438 1.00 97.88 84 ASN A N 1
ATOM 636 C CA . ASN A 1 84 ? -19.140 -2.235 -12.467 1.00 97.88 84 ASN A CA 1
ATOM 637 C C . ASN A 1 84 ? -20.325 -2.406 -11.499 1.00 97.88 84 ASN A C 1
ATOM 639 O O . ASN A 1 84 ? -20.903 -1.410 -11.059 1.00 97.88 84 ASN A O 1
ATOM 643 N N . ALA A 1 85 ? -20.732 -3.643 -11.195 1.00 97.75 85 ALA A N 1
ATOM 644 C CA . ALA A 1 85 ? -21.784 -3.911 -10.216 1.00 97.75 85 ALA A CA 1
ATOM 645 C C . ALA A 1 85 ? -21.311 -3.555 -8.800 1.00 97.75 85 ALA A C 1
ATOM 647 O O . ALA A 1 85 ? -21.933 -2.725 -8.136 1.00 97.75 85 ALA A O 1
ATOM 648 N N . ASP A 1 86 ? -20.150 -4.071 -8.403 1.00 98.06 86 ASP A N 1
ATOM 649 C CA . ASP A 1 86 ? -19.538 -3.773 -7.109 1.00 98.06 86 ASP A CA 1
ATOM 650 C C . ASP A 1 86 ? -19.172 -2.299 -6.956 1.00 98.06 86 ASP A C 1
ATOM 652 O O . ASP A 1 86 ? -19.447 -1.706 -5.917 1.00 98.06 86 ASP A O 1
ATOM 656 N N . ARG A 1 87 ? -18.671 -1.645 -8.012 1.00 97.94 87 ARG A N 1
ATOM 657 C CA . ARG A 1 87 ? -18.407 -0.198 -7.989 1.00 97.94 87 ARG A CA 1
ATOM 658 C C . ARG A 1 87 ? -19.663 0.621 -7.674 1.00 97.94 87 ARG A C 1
ATOM 660 O O . ARG A 1 87 ? -19.574 1.589 -6.923 1.00 97.94 87 ARG A O 1
ATOM 667 N N . ARG A 1 88 ? -20.826 0.258 -8.228 1.00 97.69 88 ARG A N 1
ATOM 668 C CA . ARG A 1 88 ? -22.097 0.936 -7.911 1.00 97.69 88 ARG A CA 1
ATOM 669 C C . ARG A 1 88 ? -22.476 0.736 -6.444 1.00 97.69 88 ARG A C 1
ATOM 671 O O . ARG A 1 88 ? -22.719 1.726 -5.765 1.00 97.69 88 ARG A O 1
ATOM 678 N N . ARG A 1 89 ? -22.405 -0.503 -5.942 1.00 97.50 89 ARG A N 1
ATOM 679 C CA . ARG A 1 89 ? -22.658 -0.822 -4.523 1.00 97.50 89 ARG A CA 1
ATOM 680 C C . ARG A 1 89 ? -21.741 -0.028 -3.590 1.00 97.50 89 ARG A C 1
ATOM 682 O O . ARG A 1 89 ? -22.216 0.565 -2.630 1.00 97.50 89 ARG A O 1
ATOM 689 N N . LEU A 1 90 ? -20.444 0.041 -3.895 1.00 97.88 90 LEU A N 1
ATOM 690 C CA . LEU A 1 90 ? -19.477 0.823 -3.117 1.00 97.88 90 LEU A CA 1
ATOM 691 C C . LEU A 1 90 ? -19.800 2.323 -3.126 1.00 97.88 90 LEU A C 1
ATOM 693 O O . LEU A 1 90 ? -19.669 2.979 -2.097 1.00 97.88 90 LEU A O 1
ATOM 697 N N . ASN A 1 91 ? -20.238 2.879 -4.260 1.00 97.56 91 ASN A N 1
ATOM 698 C CA . ASN A 1 91 ? -20.644 4.285 -4.334 1.00 97.56 91 ASN A CA 1
ATOM 699 C C . ASN A 1 91 ? -21.881 4.584 -3.476 1.00 97.56 91 ASN A C 1
ATOM 701 O O . ASN A 1 91 ? -21.975 5.674 -2.911 1.00 97.56 91 ASN A O 1
ATOM 705 N N . ASP A 1 92 ? -22.815 3.640 -3.372 1.00 96.75 92 ASP A N 1
ATOM 706 C CA . ASP A 1 92 ? -23.980 3.772 -2.497 1.00 96.75 92 ASP A CA 1
ATOM 707 C C . ASP A 1 92 ? -23.567 3.692 -1.024 1.00 96.75 92 ASP A C 1
ATOM 709 O O . ASP A 1 92 ? -23.865 4.613 -0.267 1.00 96.75 92 ASP A O 1
ATOM 713 N N . LEU A 1 93 ? -22.771 2.684 -0.649 1.00 97.12 93 LEU A N 1
ATOM 714 C CA . LEU A 1 93 ? -22.259 2.512 0.717 1.00 97.12 93 LEU A CA 1
ATOM 715 C C . LEU A 1 93 ? -21.448 3.720 1.200 1.00 97.12 93 LEU A C 1
ATOM 717 O O . LEU A 1 93 ? -21.590 4.150 2.337 1.00 97.12 93 LEU A O 1
ATOM 721 N N . ARG A 1 94 ? -20.633 4.333 0.336 1.00 96.56 94 ARG A N 1
ATOM 722 C CA . ARG A 1 94 ? -19.865 5.543 0.685 1.00 96.56 94 ARG A CA 1
ATOM 723 C C . ARG A 1 94 ? -20.729 6.756 1.038 1.00 96.56 94 ARG A C 1
ATOM 725 O O . ARG A 1 94 ? -20.203 7.711 1.602 1.00 96.56 94 ARG A O 1
ATOM 732 N N . ARG A 1 95 ? -22.008 6.757 0.654 1.00 96.31 95 ARG A N 1
ATOM 733 C CA . ARG A 1 95 ? -22.977 7.812 0.988 1.00 96.31 95 ARG A CA 1
ATOM 734 C C . ARG A 1 95 ? -23.839 7.455 2.197 1.00 96.31 95 ARG A C 1
ATOM 736 O O . ARG A 1 95 ? -24.559 8.321 2.682 1.00 96.31 95 ARG A O 1
ATOM 743 N N . SER A 1 96 ? -23.771 6.212 2.663 1.00 96.00 96 SER A N 1
ATOM 744 C CA . SER A 1 96 ? -24.495 5.739 3.833 1.00 96.00 96 SER A CA 1
ATOM 745 C C . SER A 1 96 ? -23.900 6.304 5.122 1.00 96.00 96 SER A C 1
ATOM 747 O O . SER A 1 96 ? -22.688 6.463 5.270 1.00 96.00 96 SER A O 1
ATOM 749 N N . SER A 1 97 ? -24.774 6.573 6.082 1.00 96.00 97 SER A N 1
ATOM 750 C CA . SER A 1 97 ? -24.410 6.870 7.463 1.00 96.00 97 SER A CA 1
ATOM 751 C C . SER A 1 97 ? -23.775 5.651 8.155 1.00 96.00 97 SER A C 1
ATOM 753 O O . SER A 1 97 ? -23.986 4.511 7.731 1.00 96.00 97 SER A O 1
ATOM 755 N N . PRO A 1 98 ? -23.052 5.842 9.274 1.00 94.25 98 PRO A N 1
ATOM 756 C CA . PRO A 1 98 ? -22.489 4.728 10.042 1.00 94.25 98 PRO A CA 1
ATOM 757 C C . PRO A 1 98 ? -23.525 3.682 10.486 1.00 94.25 98 PRO A C 1
ATOM 759 O O . PRO A 1 98 ? -23.232 2.488 10.487 1.00 94.25 98 PRO A O 1
ATOM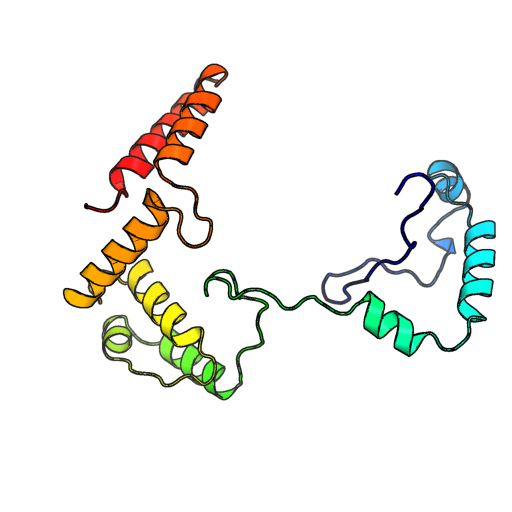 762 N N . ALA A 1 99 ? -24.748 4.109 10.821 1.00 94.00 99 ALA A N 1
ATOM 763 C CA . ALA A 1 99 ? -25.832 3.208 11.220 1.00 94.00 99 ALA A CA 1
ATOM 764 C C . ALA A 1 99 ? -26.358 2.366 10.040 1.00 94.00 99 ALA A C 1
ATOM 766 O O . ALA A 1 99 ? -26.608 1.165 10.177 1.00 94.00 99 ALA A O 1
ATOM 767 N N . GLU A 1 100 ? -26.476 2.969 8.856 1.00 95.75 100 GLU A N 1
ATOM 768 C CA . GLU A 1 100 ? -26.819 2.247 7.626 1.00 95.75 100 GLU A CA 1
ATOM 769 C C . GLU A 1 100 ? -25.699 1.276 7.228 1.00 95.75 100 GLU A C 1
ATOM 771 O O . GLU A 1 100 ? -25.975 0.135 6.870 1.00 95.75 100 GLU A O 1
ATOM 776 N N . LEU A 1 101 ? -24.429 1.673 7.371 1.00 95.56 101 LEU A N 1
ATOM 777 C CA . LEU A 1 101 ? -23.285 0.788 7.130 1.00 95.56 101 LEU A CA 1
ATOM 778 C C . LEU A 1 101 ? -23.262 -0.418 8.078 1.00 95.56 101 LEU A C 1
ATOM 780 O O . LEU A 1 101 ? -22.932 -1.518 7.643 1.00 95.56 101 LEU A O 1
ATOM 784 N N . ALA A 1 102 ? -23.635 -0.244 9.350 1.00 92.94 102 ALA A N 1
ATOM 785 C CA . ALA A 1 102 ? -23.691 -1.339 10.321 1.00 92.94 102 ALA A CA 1
ATOM 786 C C . ALA A 1 102 ? -24.744 -2.405 9.982 1.00 92.94 102 ALA A C 1
ATOM 788 O O . ALA A 1 102 ? -24.526 -3.605 10.183 1.00 92.94 102 ALA A O 1
ATOM 789 N N . SER A 1 103 ? -25.875 -1.977 9.422 1.00 93.06 103 SER A N 1
ATOM 790 C CA . SER A 1 103 ? -26.959 -2.868 8.992 1.00 93.06 103 SER A CA 1
ATOM 791 C C . SER A 1 103 ? -26.795 -3.389 7.560 1.00 93.06 103 SER A C 1
ATOM 793 O O . SER A 1 103 ? -27.462 -4.352 7.179 1.00 93.06 103 SER A O 1
ATOM 795 N N . ALA A 1 104 ? -25.885 -2.813 6.770 1.00 92.69 104 ALA A N 1
ATOM 796 C CA . ALA A 1 104 ? -2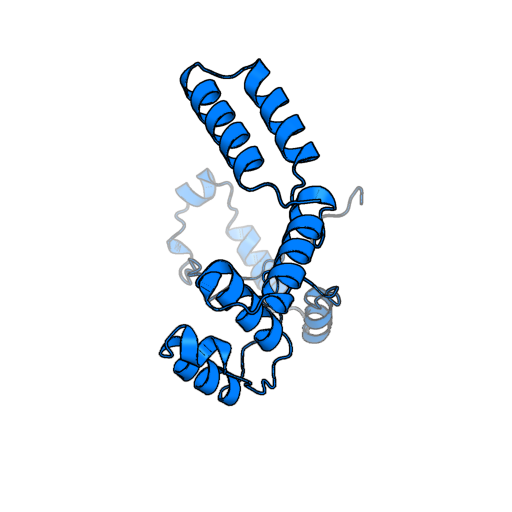5.646 -3.232 5.398 1.00 92.69 104 ALA A CA 1
ATOM 797 C C . ALA A 1 104 ? -25.135 -4.682 5.325 1.00 92.69 104 ALA A C 1
ATOM 799 O O . ALA A 1 104 ? -24.241 -5.102 6.062 1.00 92.69 104 ALA A O 1
ATOM 800 N N . ARG A 1 105 ? -25.698 -5.456 4.392 1.00 92.69 105 ARG A N 1
ATOM 801 C CA . ARG A 1 105 ? -25.265 -6.822 4.050 1.00 92.69 105 ARG A CA 1
ATOM 802 C C . ARG A 1 105 ? -25.096 -6.950 2.529 1.00 92.69 105 ARG A C 1
ATOM 804 O O . ARG A 1 105 ? -25.873 -7.652 1.883 1.00 92.69 105 ARG A O 1
ATOM 811 N N . PRO A 1 106 ? -24.160 -6.196 1.920 1.00 94.25 106 PRO A N 1
ATOM 812 C CA . PRO A 1 106 ? -23.953 -6.246 0.480 1.00 94.25 106 PRO A CA 1
ATOM 813 C C . PRO A 1 106 ? -23.384 -7.605 0.059 1.00 94.25 106 PRO A C 1
ATOM 815 O O . PRO A 1 106 ? -22.592 -8.211 0.774 1.00 94.25 106 PRO A O 1
ATOM 818 N N . SER A 1 107 ? -23.764 -8.055 -1.135 1.00 95.56 107 SER A N 1
ATOM 819 C CA . SER A 1 107 ? -23.128 -9.185 -1.810 1.00 95.56 107 SER A CA 1
ATOM 820 C C . SER A 1 107 ? -22.219 -8.638 -2.907 1.00 95.56 107 SER A C 1
ATOM 822 O O . SER A 1 107 ? -22.693 -7.952 -3.820 1.00 95.56 107 SER A O 1
ATOM 824 N N . PHE A 1 108 ? -20.920 -8.899 -2.767 1.00 97.38 108 PHE A N 1
ATOM 825 C CA . PHE A 1 108 ? -19.893 -8.516 -3.728 1.00 97.38 108 PHE A CA 1
ATOM 826 C C . PHE A 1 108 ? -19.488 -9.711 -4.591 1.00 97.38 108 PHE A C 1
ATOM 828 O O . PHE A 1 108 ? -19.477 -10.848 -4.119 1.00 97.38 108 PHE A O 1
ATOM 835 N N . GLU A 1 109 ? -19.163 -9.444 -5.854 1.00 96.94 109 GLU A N 1
ATOM 836 C CA . GLU A 1 109 ? -18.539 -10.430 -6.746 1.00 96.94 109 GLU A CA 1
ATOM 837 C C . GLU A 1 109 ? -17.043 -10.549 -6.434 1.00 96.94 109 GLU A C 1
ATOM 839 O O . GLU A 1 109 ? -16.472 -11.638 -6.454 1.00 96.94 109 GLU A O 1
ATOM 844 N N . ASP A 1 110 ? -16.415 -9.422 -6.105 1.00 96.31 110 ASP A N 1
ATOM 845 C CA . ASP A 1 110 ? -15.042 -9.356 -5.634 1.00 96.31 110 ASP A CA 1
ATOM 846 C C . ASP A 1 110 ? -14.961 -9.726 -4.142 1.00 96.31 110 ASP A C 1
ATOM 848 O O . ASP A 1 110 ? -15.411 -8.983 -3.263 1.00 96.31 110 ASP A O 1
ATOM 852 N N . ALA A 1 111 ? -14.352 -10.882 -3.859 1.00 93.31 111 ALA A N 1
ATOM 853 C CA . ALA A 1 111 ? -14.239 -11.453 -2.517 1.00 93.31 111 ALA A CA 1
ATOM 854 C C . ALA A 1 111 ? -13.516 -10.539 -1.507 1.00 93.31 111 ALA A C 1
ATOM 856 O O . ALA A 1 111 ? -13.719 -10.673 -0.301 1.00 93.31 111 ALA A O 1
ATOM 857 N N . ARG A 1 112 ? -12.709 -9.583 -1.983 1.00 95.50 112 ARG A N 1
ATOM 858 C CA . ARG A 1 112 ? -11.915 -8.668 -1.145 1.00 95.50 112 ARG A CA 1
ATOM 859 C C . ARG A 1 112 ? -12.780 -7.608 -0.476 1.00 95.50 112 ARG A C 1
ATOM 861 O O . ARG A 1 112 ? -12.453 -7.109 0.598 1.00 95.50 112 ARG A O 1
ATOM 868 N N . LEU A 1 113 ? -13.891 -7.243 -1.116 1.00 97.06 113 LEU A N 1
ATOM 869 C CA . LEU A 1 113 ? -14.693 -6.087 -0.724 1.00 97.06 113 LEU A CA 1
ATOM 870 C C . LEU A 1 113 ? -15.467 -6.297 0.578 1.00 97.06 113 LEU A C 1
ATOM 872 O O . LEU A 1 113 ? -15.704 -5.326 1.295 1.00 97.06 113 LEU A O 1
ATOM 876 N N . SER A 1 114 ? -15.837 -7.538 0.903 1.00 95.50 114 SER A N 1
ATOM 877 C CA . SER A 1 114 ? -16.511 -7.860 2.166 1.00 95.50 114 SER A CA 1
ATOM 878 C C . SER A 1 114 ? -15.617 -7.544 3.367 1.00 95.50 114 SER A C 1
ATOM 880 O O . SER A 1 114 ? -16.032 -6.827 4.276 1.00 95.50 114 SER A O 1
ATOM 882 N N . GLU A 1 115 ? -14.369 -8.010 3.320 1.00 95.56 115 GLU A N 1
ATOM 883 C CA . GLU A 1 115 ? -13.359 -7.752 4.348 1.00 95.56 115 GLU A CA 1
ATOM 884 C C . GLU A 1 115 ? -12.982 -6.262 4.391 1.00 95.56 115 GLU A C 1
ATOM 886 O O . GLU A 1 115 ? -12.968 -5.652 5.460 1.00 95.56 115 GLU A O 1
ATOM 891 N N . LEU A 1 116 ? -12.769 -5.625 3.229 1.00 96.94 116 LEU A N 1
ATOM 892 C CA . LEU A 1 116 ? -12.470 -4.188 3.155 1.00 96.94 116 LEU A CA 1
ATOM 893 C C . LEU A 1 116 ? -13.580 -3.324 3.765 1.00 96.94 116 LEU A C 1
ATOM 895 O O . LEU A 1 116 ? -13.285 -2.350 4.456 1.00 96.94 116 LEU A O 1
ATOM 899 N N . LEU A 1 117 ? -14.853 -3.661 3.535 1.00 96.75 117 LEU A N 1
ATOM 900 C CA . LEU A 1 117 ? -15.980 -2.938 4.126 1.00 96.75 117 LEU A CA 1
ATOM 901 C C . LEU A 1 117 ? -16.009 -3.090 5.651 1.00 96.75 117 LEU A C 1
ATOM 903 O O . LEU A 1 117 ? -16.265 -2.111 6.357 1.00 96.75 117 LEU A O 1
ATOM 907 N N . TRP A 1 118 ? -15.732 -4.294 6.157 1.00 95.38 118 TRP A N 1
ATOM 908 C CA . TRP A 1 118 ? -15.640 -4.542 7.592 1.00 95.38 118 TRP A CA 1
ATOM 909 C C . TRP A 1 118 ? -14.508 -3.725 8.230 1.00 95.38 118 TRP A C 1
ATOM 911 O O . TRP A 1 118 ? -14.771 -2.942 9.146 1.00 95.38 118 TRP A O 1
ATOM 921 N N . ARG A 1 119 ? -13.285 -3.786 7.684 1.00 96.75 119 ARG A N 1
ATOM 922 C CA . ARG A 1 119 ? -12.141 -3.000 8.185 1.00 96.75 119 ARG A CA 1
ATOM 923 C C . ARG A 1 119 ? -12.368 -1.498 8.066 1.00 96.75 119 ARG A C 1
ATOM 925 O O . ARG A 1 119 ? -11.998 -0.742 8.963 1.00 96.75 119 ARG A O 1
ATOM 932 N N . TYR A 1 120 ? -13.007 -1.043 6.988 1.00 97.38 120 TYR A N 1
ATOM 933 C CA . TYR A 1 120 ? -13.394 0.357 6.823 1.00 97.38 120 TYR A CA 1
ATOM 934 C C . TYR A 1 120 ? -14.319 0.817 7.955 1.00 97.38 120 TYR A C 1
ATOM 936 O O . TYR A 1 120 ? -14.060 1.858 8.564 1.00 97.38 120 TYR A O 1
ATOM 944 N N . ARG A 1 121 ? -15.355 0.035 8.287 1.00 96.88 121 ARG A N 1
ATOM 945 C CA . ARG A 1 121 ? -16.239 0.334 9.422 1.00 96.88 121 ARG A CA 1
ATOM 946 C C . ARG A 1 121 ? -15.484 0.332 10.744 1.00 96.88 121 ARG A C 1
ATOM 948 O O . ARG A 1 121 ? -15.626 1.285 11.499 1.00 96.88 121 ARG A O 1
ATOM 955 N N . ALA A 1 122 ? -14.665 -0.684 11.000 1.00 97.06 122 ALA A N 1
ATOM 956 C CA . ALA A 1 122 ? -13.958 -0.810 12.268 1.00 97.06 122 ALA A CA 1
ATOM 957 C C . ALA A 1 122 ? -12.961 0.336 12.516 1.00 97.06 122 ALA A C 1
ATOM 959 O O . ALA A 1 122 ? -12.870 0.846 13.629 1.00 97.06 122 ALA A O 1
ATOM 960 N N . ARG A 1 123 ? -12.272 0.801 11.464 1.00 97.25 123 ARG A N 1
ATOM 961 C CA . ARG A 1 123 ? -11.316 1.919 11.537 1.00 97.25 123 ARG A CA 1
ATOM 962 C C . ARG A 1 123 ? -11.987 3.286 11.685 1.00 97.25 123 ARG A C 1
ATOM 964 O O . ARG A 1 123 ? -11.481 4.131 12.411 1.00 97.25 123 ARG A O 1
ATOM 971 N N . ASN A 1 124 ? -13.083 3.528 10.963 1.00 97.06 124 ASN A N 1
ATOM 972 C CA . ASN A 1 124 ? -13.660 4.877 10.836 1.00 97.06 124 ASN A CA 1
ATOM 973 C C . ASN A 1 124 ? -14.883 5.101 11.730 1.00 97.06 124 ASN A C 1
ATOM 975 O O . ASN A 1 124 ? -15.179 6.233 12.105 1.00 97.06 124 ASN A O 1
ATOM 979 N N . PHE A 1 125 ? -15.607 4.031 12.053 1.00 96.50 125 PHE A N 1
ATOM 980 C CA . PHE A 1 125 ? -16.849 4.065 12.817 1.00 96.50 125 PHE A CA 1
ATOM 981 C C . PHE A 1 125 ? -16.881 2.941 13.869 1.00 96.50 125 PHE A C 1
ATOM 983 O O . PHE A 1 125 ? -17.815 2.131 13.857 1.00 96.50 125 PHE A O 1
ATOM 990 N N . PRO A 1 126 ? -15.892 2.853 14.780 1.00 95.44 126 PRO A N 1
ATOM 991 C CA . PRO A 1 126 ? -15.820 1.781 15.779 1.00 95.44 126 PRO A CA 1
ATOM 992 C C . PRO A 1 126 ? -17.075 1.697 16.662 1.00 95.44 126 PRO A C 1
ATOM 994 O O . PRO A 1 126 ? -17.510 0.611 17.023 1.00 95.44 126 PRO A O 1
ATOM 997 N N . GLN A 1 127 ? -17.737 2.827 16.924 1.00 94.75 127 GLN A N 1
ATOM 998 C CA . GLN A 1 127 ? -19.011 2.896 17.648 1.00 94.75 127 GLN A CA 1
ATOM 999 C C . GLN A 1 127 ? -20.190 2.225 16.921 1.00 94.75 127 GLN A C 1
ATOM 1001 O O . GLN A 1 127 ? -21.254 2.049 17.505 1.00 94.75 127 GLN A O 1
ATOM 1006 N N . SER A 1 128 ? -20.035 1.913 15.631 1.00 94.06 128 SER A N 1
ATOM 1007 C CA . SER A 1 128 ? -21.038 1.209 14.824 1.00 94.06 128 SER A CA 1
ATOM 1008 C C . SER A 1 128 ? -20.883 -0.314 14.866 1.00 94.06 128 SER A C 1
ATOM 1010 O O . SER A 1 128 ? -21.673 -1.017 14.232 1.00 94.06 128 SER A O 1
ATOM 1012 N N . LEU A 1 129 ? -19.847 -0.820 15.540 1.00 95.38 129 LEU A N 1
ATOM 1013 C CA . LEU A 1 129 ? -19.624 -2.248 15.716 1.00 95.38 129 LEU A CA 1
ATOM 1014 C C . LEU A 1 129 ? -20.510 -2.784 16.845 1.00 95.38 129 LEU A C 1
ATOM 1016 O O . LEU A 1 129 ? -20.661 -2.160 17.895 1.00 95.38 129 LEU A O 1
ATOM 1020 N N . SER A 1 130 ? -21.074 -3.968 16.629 1.00 94.88 130 SER A N 1
ATOM 1021 C CA . SER A 1 130 ? -21.609 -4.800 17.712 1.00 94.88 130 SER A CA 1
ATOM 1022 C C . SER A 1 130 ? -20.496 -5.253 18.667 1.00 94.88 130 SER A C 1
ATOM 1024 O O . SER A 1 130 ? -19.310 -5.159 18.345 1.00 94.88 130 SER A O 1
ATOM 1026 N N . ALA A 1 131 ? -20.868 -5.768 19.842 1.00 95.81 131 ALA A N 1
ATOM 1027 C CA . ALA A 1 131 ? -19.899 -6.277 20.812 1.00 95.81 131 ALA A CA 1
ATOM 1028 C C . ALA A 1 131 ? -19.062 -7.427 20.223 1.00 95.81 131 ALA A C 1
ATOM 1030 O O . ALA A 1 131 ? -17.851 -7.479 20.422 1.00 95.81 131 ALA A O 1
ATOM 1031 N N . GLU A 1 132 ? -19.693 -8.300 19.438 1.00 95.81 132 GLU A N 1
ATOM 1032 C CA . GLU A 1 132 ? -19.038 -9.406 18.747 1.00 95.81 132 GLU A CA 1
ATOM 1033 C C . GLU A 1 132 ? -18.076 -8.895 17.665 1.00 95.81 132 GLU A C 1
ATOM 1035 O O . GLU A 1 132 ? -16.929 -9.331 17.595 1.00 95.81 132 GLU A O 1
ATOM 1040 N N . GLU A 1 133 ? -18.498 -7.926 16.844 1.00 95.19 133 GLU A N 1
ATOM 1041 C CA . GLU A 1 133 ? -17.623 -7.319 15.831 1.00 95.19 133 GLU A CA 1
ATOM 1042 C C . GLU A 1 133 ? -16.427 -6.591 16.459 1.00 95.19 133 GLU A C 1
ATOM 1044 O O . GLU A 1 133 ? -15.327 -6.645 15.909 1.00 95.19 133 GLU A O 1
ATOM 1049 N N . ALA A 1 134 ? -16.623 -5.930 17.603 1.00 95.69 134 ALA A N 1
ATOM 1050 C CA . ALA A 1 134 ? -15.551 -5.268 18.336 1.00 95.69 134 ALA A CA 1
ATOM 1051 C C . ALA A 1 134 ? -14.524 -6.277 18.877 1.00 95.69 134 ALA A C 1
ATOM 1053 O O . ALA A 1 134 ? -13.327 -6.029 18.776 1.00 95.69 134 ALA A O 1
ATOM 1054 N N . GLN A 1 135 ? -14.966 -7.439 19.374 1.00 95.62 135 GLN A N 1
ATOM 1055 C CA . GLN A 1 135 ? -14.063 -8.516 19.799 1.00 95.62 135 GLN A CA 1
ATOM 1056 C C . GLN A 1 135 ? -13.253 -9.086 18.630 1.00 95.62 135 GLN A C 1
ATOM 1058 O O . GLN A 1 135 ? -12.046 -9.283 18.755 1.00 95.62 135 GLN A O 1
ATOM 1063 N N . VAL A 1 136 ? -13.893 -9.315 17.478 1.00 95.94 136 VAL A N 1
ATOM 1064 C CA . VAL A 1 136 ? -13.191 -9.776 16.267 1.00 95.94 136 VAL A CA 1
ATOM 1065 C C . VAL A 1 136 ? -12.174 -8.731 15.798 1.00 95.94 136 VAL A C 1
ATOM 1067 O O . VAL A 1 136 ? -11.062 -9.085 15.409 1.00 95.94 136 VAL A O 1
ATOM 1070 N N . TRP A 1 137 ? -12.519 -7.442 15.868 1.00 96.69 137 TRP A N 1
ATOM 1071 C CA . TRP A 1 137 ? -11.590 -6.362 15.540 1.00 96.69 137 TRP A CA 1
ATOM 1072 C C . TRP A 1 137 ? -10.403 -6.302 16.506 1.00 96.69 137 TRP A C 1
ATOM 1074 O O . TRP A 1 137 ? -9.269 -6.132 16.063 1.00 96.69 137 TRP A O 1
ATOM 1084 N N . GLU A 1 138 ? -10.635 -6.500 17.803 1.00 96.50 138 GLU A N 1
ATOM 1085 C CA . GLU A 1 138 ? -9.565 -6.535 18.801 1.00 96.50 138 GLU A CA 1
ATOM 1086 C C . GLU A 1 138 ? -8.610 -7.710 18.568 1.00 96.50 138 GLU A C 1
ATOM 1088 O O . GLU A 1 138 ? -7.393 -7.524 18.572 1.00 96.50 138 GLU A O 1
ATOM 1093 N N . ALA A 1 139 ? -9.147 -8.890 18.247 1.00 96.25 139 ALA A N 1
ATOM 1094 C CA . ALA A 1 139 ? -8.346 -10.052 17.872 1.00 96.25 139 ALA A CA 1
ATOM 1095 C C . ALA A 1 139 ? -7.512 -9.791 16.605 1.00 96.25 139 ALA A C 1
ATOM 1097 O O . ALA A 1 139 ? -6.326 -10.115 16.574 1.00 96.25 139 ALA A O 1
ATOM 1098 N N . HIS A 1 140 ? -8.093 -9.147 15.586 1.00 95.94 140 HIS A N 1
ATOM 1099 C CA . HIS A 1 140 ? -7.359 -8.751 14.381 1.00 95.94 140 HIS A CA 1
ATOM 1100 C C . HIS A 1 140 ? -6.227 -7.761 14.693 1.00 95.94 140 HIS A C 1
ATOM 1102 O O . HIS A 1 140 ? -5.108 -7.917 14.200 1.00 95.94 140 HIS A O 1
ATOM 1108 N N . ARG A 1 141 ? -6.479 -6.754 15.541 1.00 96.62 141 ARG A N 1
ATOM 1109 C CA . ARG A 1 141 ? -5.435 -5.820 15.986 1.00 96.62 141 ARG A CA 1
ATOM 1110 C C . ARG A 1 141 ? -4.321 -6.549 16.734 1.00 96.62 141 ARG A C 1
ATOM 1112 O O . ARG A 1 141 ? -3.155 -6.278 16.463 1.00 96.62 141 ARG A O 1
ATOM 1119 N N . ALA A 1 142 ? -4.663 -7.471 17.633 1.00 96.94 142 ALA A N 1
ATOM 1120 C CA . ALA A 1 142 ? -3.695 -8.251 18.397 1.00 96.94 142 ALA A CA 1
ATOM 1121 C C . ALA A 1 142 ? -2.813 -9.118 17.484 1.00 96.94 142 ALA A C 1
ATOM 1123 O O . ALA A 1 142 ? -1.590 -9.062 17.598 1.00 96.94 142 ALA A O 1
ATOM 1124 N N . ALA A 1 143 ? -3.408 -9.830 16.525 1.00 96.19 143 ALA A N 1
ATOM 1125 C CA . ALA A 1 143 ? -2.670 -10.651 15.565 1.00 96.19 143 ALA A CA 1
ATOM 1126 C C . ALA A 1 143 ? -1.701 -9.817 14.705 1.00 96.19 143 ALA A C 1
ATOM 1128 O O . ALA A 1 143 ? -0.567 -10.222 14.446 1.00 96.19 143 ALA A O 1
ATOM 1129 N N . ARG A 1 144 ? -2.098 -8.600 14.311 1.00 95.56 144 ARG A N 1
ATOM 1130 C CA . ARG A 1 144 ? -1.228 -7.670 13.572 1.00 95.56 144 ARG A CA 1
ATOM 1131 C C . ARG A 1 144 ? -0.109 -7.099 14.446 1.00 95.56 144 ARG A C 1
ATOM 1133 O O . ARG A 1 144 ? 1.044 -7.095 14.031 1.00 95.56 144 ARG A O 1
ATOM 1140 N N . MET A 1 145 ? -0.442 -6.591 15.631 1.00 97.06 145 MET A N 1
ATOM 1141 C CA . MET A 1 145 ? 0.485 -5.812 16.463 1.00 97.06 145 MET A CA 1
ATOM 1142 C C . MET A 1 145 ? 1.402 -6.669 17.335 1.00 97.06 145 MET A C 1
ATOM 1144 O O . MET A 1 145 ? 2.496 -6.220 17.662 1.00 97.06 145 MET A O 1
ATOM 1148 N N . PHE A 1 146 ? 0.997 -7.882 17.703 1.00 96.69 146 PHE A N 1
ATOM 1149 C CA . PHE A 1 146 ? 1.835 -8.784 18.492 1.00 96.69 146 PHE A CA 1
ATOM 1150 C C . PHE A 1 146 ? 2.431 -9.917 17.660 1.00 96.69 146 PHE A C 1
ATOM 1152 O O . PHE A 1 146 ? 3.604 -10.229 17.834 1.00 96.69 146 PHE A O 1
ATOM 1159 N N . ASP A 1 147 ? 1.656 -10.501 16.743 1.00 96.12 147 ASP A N 1
ATOM 1160 C CA . ASP A 1 147 ? 2.070 -11.724 16.041 1.00 96.12 147 ASP A CA 1
ATOM 1161 C C . ASP A 1 147 ? 2.582 -11.454 14.611 1.00 96.12 147 ASP A C 1
ATOM 1163 O O . ASP A 1 147 ? 3.088 -12.355 13.942 1.00 96.12 147 ASP A O 1
ATOM 1167 N N . GLY A 1 148 ? 2.484 -10.206 14.137 1.00 94.81 148 GLY A N 1
ATOM 1168 C CA . GLY A 1 148 ? 3.020 -9.778 12.844 1.00 94.81 148 GLY A CA 1
ATOM 1169 C C . GLY A 1 148 ? 2.235 -10.315 11.646 1.00 94.81 148 GLY A C 1
ATOM 1170 O O . GLY A 1 148 ? 2.792 -10.440 10.550 1.00 94.81 148 GLY A O 1
ATOM 1171 N N . GLU A 1 149 ? 0.953 -10.654 11.829 1.00 93.50 149 GLU A N 1
ATOM 1172 C CA . GLU A 1 149 ? 0.114 -11.218 10.768 1.00 93.50 149 GLU A CA 1
ATOM 1173 C C . GLU A 1 149 ? 0.162 -10.355 9.496 1.00 93.50 149 GLU A C 1
ATOM 1175 O O . GLU A 1 149 ? 0.100 -9.127 9.546 1.00 93.50 149 GLU A O 1
ATOM 1180 N N . GLY A 1 150 ? 0.304 -10.984 8.326 1.00 87.62 150 GLY A N 1
ATOM 1181 C CA . GLY A 1 150 ? 0.436 -10.262 7.057 1.00 87.62 150 GLY A CA 1
ATOM 1182 C C . GLY A 1 150 ? 1.681 -9.368 6.984 1.00 87.62 150 GLY A C 1
ATOM 1183 O O . GLY A 1 150 ? 1.629 -8.317 6.358 1.00 87.62 150 GLY A O 1
ATOM 1184 N N . GLY A 1 151 ? 2.771 -9.730 7.670 1.00 90.50 151 GLY A N 1
ATOM 1185 C CA . GLY A 1 151 ? 4.044 -9.003 7.614 1.00 90.50 151 GLY A CA 1
ATOM 1186 C C . GLY A 1 151 ? 4.043 -7.660 8.349 1.00 90.50 151 GLY A C 1
ATOM 1187 O O . GLY A 1 151 ? 4.848 -6.786 8.025 1.00 90.50 151 GLY A O 1
ATOM 1188 N N . ALA A 1 152 ? 3.135 -7.472 9.309 1.00 94.00 152 ALA A N 1
ATOM 1189 C CA . ALA A 1 152 ? 3.064 -6.253 10.106 1.00 94.00 152 ALA A CA 1
ATOM 1190 C C . ALA A 1 152 ? 4.278 -6.096 11.037 1.00 94.00 152 ALA A C 1
ATOM 1192 O O . ALA A 1 152 ? 4.819 -7.074 11.552 1.00 94.00 152 ALA A O 1
ATOM 1193 N N . LEU A 1 153 ? 4.672 -4.844 11.295 1.00 95.88 153 LEU A N 1
ATOM 1194 C CA . LEU A 1 153 ? 5.650 -4.529 12.333 1.00 95.88 153 LEU A CA 1
ATOM 1195 C C . LEU A 1 153 ? 5.015 -4.756 13.711 1.00 95.88 153 LEU A C 1
ATOM 1197 O O . LEU A 1 153 ? 4.063 -4.066 14.075 1.00 95.88 153 LEU A O 1
ATOM 1201 N N . THR A 1 154 ? 5.553 -5.711 14.465 1.00 97.81 154 THR A N 1
ATOM 1202 C CA . THR A 1 154 ? 5.113 -6.003 15.835 1.00 97.81 154 THR A CA 1
ATOM 1203 C C . THR A 1 154 ? 5.572 -4.927 16.817 1.00 97.81 154 THR A C 1
ATOM 1205 O O . THR A 1 154 ? 6.611 -4.308 16.588 1.00 97.81 154 THR A O 1
ATOM 1208 N N . LEU A 1 155 ? 4.878 -4.777 17.946 1.00 97.56 155 LEU A N 1
ATOM 1209 C CA . LEU A 1 155 ? 5.260 -3.870 19.032 1.00 97.56 155 LEU A CA 1
ATOM 1210 C C . LEU A 1 155 ? 6.670 -4.154 19.566 1.00 97.56 155 LEU A C 1
ATOM 1212 O O . LEU A 1 155 ? 7.448 -3.218 19.706 1.00 97.56 155 LEU A O 1
ATOM 1216 N N . ASP A 1 156 ? 7.042 -5.423 19.756 1.00 97.25 156 ASP A N 1
ATOM 1217 C CA . ASP A 1 156 ? 8.390 -5.790 20.218 1.00 97.25 156 ASP A CA 1
ATOM 1218 C C . ASP A 1 156 ? 9.471 -5.308 19.236 1.00 97.25 156 ASP A C 1
ATOM 1220 O O . ASP A 1 156 ? 10.414 -4.618 19.621 1.00 97.25 156 ASP A O 1
ATOM 1224 N N . ALA A 1 157 ? 9.295 -5.598 17.942 1.00 98.00 157 ALA A N 1
ATOM 1225 C CA . ALA A 1 157 ? 10.205 -5.134 16.893 1.00 98.00 157 ALA A CA 1
ATOM 1226 C C . ALA A 1 157 ? 10.226 -3.601 16.742 1.00 98.00 157 ALA A C 1
ATOM 1228 O O . ALA A 1 157 ? 11.268 -3.030 16.418 1.00 98.00 157 ALA A O 1
ATOM 1229 N N . LEU A 1 158 ? 9.091 -2.927 16.961 1.00 98.12 158 LEU A N 1
ATOM 1230 C CA . LEU A 1 158 ? 9.023 -1.468 16.978 1.00 98.12 158 LEU A CA 1
ATOM 1231 C C . LEU A 1 158 ? 9.854 -0.910 18.136 1.00 98.12 158 LEU A C 1
ATOM 1233 O O . LEU A 1 158 ? 10.689 -0.045 17.895 1.00 98.12 158 LEU A O 1
ATOM 1237 N N . PHE A 1 159 ? 9.659 -1.401 19.361 1.00 97.75 159 PHE A N 1
ATOM 1238 C CA . PHE A 1 159 ? 10.396 -0.921 20.530 1.00 97.75 159 PHE A CA 1
ATOM 1239 C C . PHE A 1 159 ? 11.898 -1.179 20.401 1.00 97.75 159 PHE A C 1
ATOM 1241 O O . PHE A 1 159 ? 12.681 -0.261 20.619 1.00 97.75 159 PHE A O 1
ATOM 1248 N N . GLU A 1 160 ? 12.307 -2.352 19.905 1.00 97.88 160 GLU A N 1
ATOM 1249 C CA . GLU A 1 160 ? 13.720 -2.628 19.617 1.00 97.88 160 GLU A CA 1
ATOM 1250 C C . GLU A 1 160 ? 14.305 -1.643 18.584 1.00 97.88 160 GLU A C 1
ATOM 1252 O O . GLU A 1 160 ? 15.461 -1.227 18.687 1.00 97.88 160 GLU A O 1
ATOM 1257 N N . ALA A 1 161 ? 13.524 -1.253 17.571 1.00 97.38 161 ALA A N 1
ATOM 1258 C CA . ALA A 1 161 ? 13.953 -0.261 16.590 1.00 97.38 161 ALA A CA 1
ATOM 1259 C C . ALA A 1 161 ? 14.028 1.157 17.180 1.00 97.38 161 ALA A C 1
ATOM 1261 O O . ALA A 1 161 ? 14.949 1.898 16.838 1.00 97.38 161 ALA A O 1
ATOM 1262 N N . LEU A 1 162 ? 13.091 1.533 18.057 1.00 97.12 162 LEU A N 1
ATOM 1263 C CA . LEU A 1 162 ? 13.102 2.829 18.740 1.00 97.12 162 LEU A CA 1
ATOM 1264 C C . LEU A 1 162 ? 14.314 2.955 19.670 1.00 97.12 162 LEU A C 1
ATOM 1266 O O . LEU A 1 162 ? 14.996 3.975 19.612 1.00 97.12 162 LEU A O 1
ATOM 1270 N N . ASP A 1 163 ? 14.631 1.912 20.440 1.00 96.75 163 ASP A N 1
ATOM 1271 C CA . ASP A 1 163 ? 15.789 1.895 21.342 1.00 96.75 163 ASP A CA 1
ATOM 1272 C C . ASP A 1 163 ? 17.101 2.091 20.570 1.00 96.75 163 ASP A C 1
ATOM 1274 O O . ASP A 1 163 ? 17.912 2.945 20.922 1.00 96.75 163 ASP A O 1
ATOM 1278 N N . LYS A 1 164 ? 17.278 1.376 19.449 1.00 96.75 164 LYS A N 1
ATOM 1279 C CA . LYS A 1 164 ? 18.462 1.530 18.582 1.00 96.75 164 LYS A CA 1
ATOM 1280 C C . LYS A 1 164 ? 18.588 2.933 17.997 1.00 96.75 164 LYS A C 1
ATOM 1282 O O . LYS A 1 164 ? 19.694 3.438 17.847 1.00 96.75 164 LYS A O 1
ATOM 1287 N N . LEU A 1 165 ? 17.469 3.553 17.624 1.00 97.00 165 LEU A N 1
ATOM 1288 C CA . LEU A 1 165 ? 17.473 4.916 17.091 1.00 97.00 165 LEU A CA 1
ATOM 1289 C C . LEU A 1 165 ? 17.774 5.955 18.175 1.00 97.00 165 LEU A C 1
ATOM 1291 O O . LEU A 1 165 ? 18.336 7.000 17.855 1.00 97.00 165 LEU A O 1
ATOM 1295 N N . ALA A 1 166 ? 17.425 5.672 19.431 1.00 95.12 166 ALA A N 1
ATOM 1296 C CA . ALA A 1 166 ? 17.666 6.571 20.551 1.00 95.12 166 ALA A CA 1
ATOM 1297 C C . ALA A 1 166 ? 19.157 6.689 20.919 1.00 95.12 166 ALA A C 1
ATOM 1299 O O . ALA A 1 166 ? 19.567 7.741 21.396 1.00 95.12 166 ALA A O 1
ATOM 1300 N N . GLU A 1 167 ? 19.984 5.665 20.660 1.00 94.50 167 GLU A N 1
ATOM 1301 C CA . GLU A 1 167 ? 21.415 5.652 21.035 1.00 94.50 167 GLU A CA 1
ATOM 1302 C C . GLU A 1 167 ? 22.231 6.817 20.441 1.00 94.50 167 GLU A C 1
ATOM 1304 O O . GLU A 1 167 ? 23.184 7.289 21.064 1.00 94.50 167 GLU A O 1
ATOM 1309 N N . GLU A 1 168 ? 21.857 7.297 19.253 1.00 92.75 168 GLU A N 1
ATOM 1310 C CA . GLU A 1 168 ? 22.544 8.382 18.533 1.00 92.75 168 GLU A CA 1
ATOM 1311 C C . GLU A 1 168 ? 21.618 9.582 18.252 1.00 92.75 168 GLU A C 1
ATOM 1313 O O . GLU A 1 168 ? 21.921 10.434 17.409 1.00 92.75 168 GLU A O 1
ATOM 1318 N N . ALA A 1 169 ? 20.467 9.648 18.927 1.00 93.25 169 ALA A N 1
ATOM 1319 C CA . ALA A 1 169 ? 19.436 10.636 18.646 1.00 93.25 169 ALA A CA 1
ATOM 1320 C C . ALA A 1 169 ? 19.839 12.058 19.068 1.00 93.25 169 ALA A C 1
ATOM 1322 O O . ALA A 1 169 ? 20.519 12.293 20.065 1.00 93.25 169 ALA A O 1
ATOM 1323 N N . SER A 1 170 ? 19.374 13.046 18.302 1.00 96.12 170 SER A N 1
ATOM 1324 C CA . SER A 1 170 ? 19.373 14.435 18.762 1.00 96.12 170 SER A CA 1
ATOM 1325 C C . SER A 1 170 ? 18.241 14.664 19.772 1.00 96.12 170 SER A C 1
ATOM 1327 O O . SER A 1 170 ? 17.253 13.939 19.756 1.00 96.12 170 SER A O 1
ATOM 1329 N N . GLU A 1 171 ? 18.302 15.731 20.575 1.00 94.12 171 GLU A N 1
ATOM 1330 C CA . GLU A 1 171 ? 17.233 16.098 21.533 1.00 94.12 171 GLU A CA 1
ATOM 1331 C C . GLU A 1 171 ? 15.841 16.186 20.869 1.00 94.12 171 GLU A C 1
ATOM 1333 O O . GLU A 1 171 ? 14.819 15.801 21.438 1.00 94.12 171 GLU A O 1
ATOM 1338 N N . ARG A 1 172 ? 15.789 16.660 19.616 1.00 95.81 172 ARG A N 1
ATOM 1339 C CA . ARG A 1 172 ? 14.546 16.690 18.837 1.00 95.81 172 ARG A CA 1
ATOM 1340 C C . ARG A 1 172 ? 14.051 15.281 18.516 1.00 95.81 172 ARG A C 1
ATOM 1342 O O . ARG A 1 172 ? 12.845 15.043 18.558 1.00 95.81 172 ARG A O 1
ATOM 1349 N N . ASP A 1 173 ? 14.958 14.398 18.118 1.00 96.94 173 ASP A N 1
ATOM 1350 C CA . ASP A 1 173 ? 14.613 13.041 17.712 1.00 96.94 173 ASP A CA 1
ATOM 1351 C C . ASP A 1 173 ? 14.215 12.205 18.932 1.00 96.94 173 ASP A C 1
ATOM 1353 O O . ASP A 1 173 ? 13.219 11.495 18.855 1.00 96.94 173 ASP A O 1
ATOM 1357 N N . GLU A 1 174 ? 14.872 12.380 20.082 1.00 96.06 174 GLU A N 1
ATOM 1358 C CA . GLU A 1 174 ? 14.475 11.767 21.359 1.00 96.06 174 GLU A CA 1
ATOM 1359 C C . GLU A 1 174 ? 13.023 12.102 21.726 1.00 96.06 174 GLU A C 1
ATOM 1361 O O . GLU A 1 174 ? 12.251 11.212 22.081 1.00 96.06 174 GLU A O 1
ATOM 1366 N N . ALA A 1 175 ? 12.607 13.364 21.567 1.00 97.06 175 ALA A N 1
ATOM 1367 C CA . ALA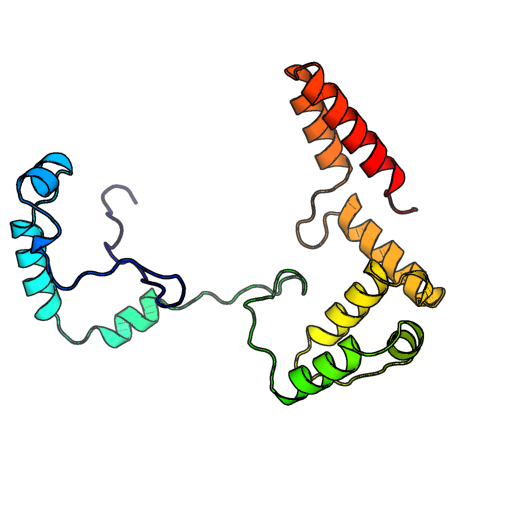 A 1 175 ? 11.223 13.766 21.822 1.00 97.06 175 ALA A CA 1
ATOM 1368 C C . ALA A 1 175 ? 10.221 13.065 20.882 1.00 97.06 175 ALA A C 1
ATOM 1370 O O . ALA A 1 175 ? 9.118 12.709 21.299 1.00 97.06 175 ALA A O 1
ATOM 1371 N N . ILE A 1 176 ? 10.595 12.849 19.616 1.00 98.00 176 ILE A N 1
ATOM 1372 C CA . ILE A 1 176 ? 9.760 12.128 18.644 1.00 98.00 176 ILE A CA 1
ATOM 1373 C C . ILE A 1 176 ? 9.706 10.636 18.988 1.00 98.00 176 ILE A C 1
ATOM 1375 O O . ILE A 1 176 ? 8.625 10.052 18.965 1.00 98.00 176 ILE A O 1
ATOM 1379 N N . LEU A 1 177 ? 10.845 10.022 19.316 1.00 98.06 177 LEU A N 1
ATOM 1380 C CA . LEU A 1 177 ? 10.930 8.608 19.683 1.00 98.06 177 LEU A CA 1
ATOM 1381 C C . LEU A 1 177 ? 10.120 8.317 20.953 1.00 98.06 177 LEU A C 1
ATOM 1383 O O . LEU A 1 177 ? 9.358 7.353 20.970 1.00 98.06 177 LEU A O 1
ATOM 1387 N N . GLY A 1 178 ? 10.195 9.193 21.961 1.00 97.38 178 GLY A N 1
ATOM 1388 C CA . GLY A 1 178 ? 9.358 9.112 23.160 1.00 97.38 178 GLY A CA 1
ATOM 1389 C C . GLY A 1 178 ? 7.865 9.182 22.830 1.00 97.38 178 GLY A C 1
ATOM 1390 O O . GLY A 1 178 ? 7.101 8.316 23.244 1.00 97.38 178 GLY A O 1
ATOM 1391 N N . ALA A 1 179 ? 7.451 10.134 21.986 1.00 98.06 179 ALA A N 1
ATOM 1392 C CA . ALA A 1 179 ? 6.055 10.236 21.556 1.00 98.06 179 ALA A CA 1
ATOM 1393 C C . ALA A 1 179 ? 5.570 8.998 20.772 1.00 98.06 179 ALA A C 1
ATOM 1395 O O . ALA A 1 179 ? 4.410 8.604 20.896 1.00 98.06 179 ALA A O 1
ATOM 1396 N N . LEU A 1 180 ? 6.438 8.372 19.968 1.00 98.06 180 LEU A N 1
ATOM 1397 C CA . LEU A 1 180 ? 6.121 7.120 19.272 1.00 98.06 180 LEU A CA 1
ATOM 1398 C C . LEU A 1 180 ? 5.965 5.949 20.247 1.00 98.06 180 LEU A C 1
ATOM 1400 O O . LEU A 1 180 ? 5.062 5.132 20.063 1.00 98.06 180 LEU A O 1
ATOM 1404 N N . TYR A 1 181 ? 6.811 5.882 21.276 1.00 97.81 181 TYR A N 1
ATOM 1405 C CA . TYR A 1 181 ? 6.731 4.868 22.324 1.00 97.81 181 TYR A CA 1
ATOM 1406 C C . TYR A 1 181 ? 5.415 4.977 23.109 1.00 97.81 181 TYR A C 1
ATOM 1408 O O . TYR A 1 181 ? 4.696 3.984 23.270 1.00 97.81 181 TYR A O 1
ATOM 1416 N N . ASP A 1 182 ? 5.071 6.194 23.538 1.00 97.81 182 ASP A N 1
ATOM 1417 C CA . ASP A 1 182 ? 3.834 6.485 24.266 1.00 97.81 182 ASP A CA 1
ATOM 1418 C C . ASP A 1 182 ? 2.606 6.122 23.427 1.00 97.81 182 ASP A C 1
ATOM 1420 O O . ASP A 1 182 ? 1.723 5.397 23.889 1.00 97.81 182 ASP A O 1
ATOM 1424 N N . TYR A 1 183 ? 2.584 6.552 22.161 1.00 98.06 183 TYR A N 1
ATOM 1425 C CA . TYR A 1 183 ? 1.490 6.240 21.247 1.00 98.06 183 TYR A CA 1
ATOM 1426 C C . TYR A 1 183 ? 1.323 4.729 21.060 1.00 98.06 183 TYR A C 1
ATOM 1428 O O . TYR A 1 183 ? 0.210 4.222 21.181 1.00 98.06 183 TYR A O 1
ATOM 1436 N N . ALA A 1 184 ? 2.415 3.998 20.806 1.00 96.88 184 ALA A N 1
ATOM 1437 C CA . ALA A 1 184 ? 2.384 2.548 20.616 1.00 96.88 184 ALA A CA 1
ATOM 1438 C C . ALA A 1 184 ? 1.834 1.808 21.846 1.00 96.88 184 ALA A C 1
ATOM 1440 O O . ALA A 1 184 ? 1.075 0.849 21.697 1.00 96.88 184 ALA A O 1
ATOM 1441 N N . SER A 1 185 ? 2.175 2.288 23.044 1.00 95.00 185 SER A N 1
ATOM 1442 C CA . SER A 1 185 ? 1.670 1.754 24.311 1.00 95.00 185 SER A CA 1
ATOM 1443 C C . SER A 1 185 ? 0.179 2.046 24.510 1.00 95.00 185 SER A C 1
ATOM 1445 O O . SER A 1 185 ? -0.562 1.171 24.951 1.00 95.00 185 SER A O 1
ATOM 1447 N N . GLU A 1 186 ? -0.285 3.247 24.147 1.00 96.62 186 GLU A N 1
ATOM 1448 C CA . GLU A 1 186 ? -1.697 3.644 24.243 1.00 96.62 186 GLU A CA 1
ATOM 1449 C C . GLU A 1 186 ? -2.596 2.823 23.307 1.00 96.62 186 GLU A C 1
ATOM 1451 O O . GLU A 1 186 ? -3.695 2.415 23.686 1.00 96.62 186 GLU A O 1
ATOM 1456 N N . ILE A 1 187 ? -2.133 2.558 22.082 1.00 94.81 187 ILE A N 1
ATOM 1457 C CA . ILE A 1 187 ? -2.915 1.828 21.077 1.00 94.81 187 ILE A CA 1
ATOM 1458 C C . ILE A 1 187 ? -2.736 0.307 21.142 1.00 94.81 187 ILE A C 1
ATOM 1460 O O . ILE A 1 187 ? -3.283 -0.397 20.286 1.00 94.81 187 ILE A O 1
ATOM 1464 N N . ALA A 1 188 ? -1.969 -0.217 22.099 1.00 94.94 188 ALA A N 1
ATOM 1465 C CA . ALA A 1 188 ? -1.756 -1.651 22.239 1.00 94.94 188 ALA A CA 1
ATOM 1466 C C . ALA A 1 188 ? -3.096 -2.373 22.515 1.00 94.94 188 ALA A C 1
ATOM 1468 O O . ALA A 1 188 ? -3.861 -1.937 23.380 1.00 94.94 188 ALA A O 1
ATOM 1469 N N . PRO A 1 189 ? -3.423 -3.456 21.786 1.00 91.38 189 PRO A N 1
ATOM 1470 C CA . PRO A 1 189 ? -4.646 -4.214 22.023 1.00 91.38 189 PRO A CA 1
ATOM 1471 C C . PRO A 1 189 ? -4.624 -4.900 23.389 1.00 91.38 189 PRO A C 1
ATOM 1473 O O . PRO A 1 189 ? -3.559 -5.279 23.884 1.00 91.38 189 PRO A O 1
ATOM 1476 N N . GLN A 1 190 ? -5.798 -5.107 23.981 1.00 83.12 190 GLN A N 1
ATOM 1477 C CA . GLN A 1 190 ? -5.905 -5.883 25.217 1.00 83.12 190 GLN A CA 1
ATOM 1478 C C . GLN A 1 190 ? -5.689 -7.373 24.915 1.00 83.12 190 GLN A C 1
ATOM 1480 O O . GLN A 1 190 ? -6.280 -7.913 23.979 1.00 83.12 190 GLN A O 1
ATOM 1485 N N . ARG A 1 191 ? -4.837 -8.028 25.709 1.00 64.75 191 ARG A N 1
ATOM 1486 C CA . ARG A 1 191 ? -4.689 -9.489 25.740 1.00 64.75 191 ARG A CA 1
ATOM 1487 C C . ARG A 1 191 ? -5.449 -10.080 26.919 1.00 64.75 191 ARG A C 1
ATOM 1489 O O . ARG A 1 191 ? -5.432 -9.446 27.998 1.00 64.75 191 ARG A O 1
#

Sequence (191 aa):
PEGMSRLPIKSVHLNKSPMVMSNLKVLSPAMAERWGIDVSAQLQHAAKARDLPDMSAIWAQVFARPQSTPVDVDEDLYGGFVGNADRRRLNDLRRSSPAELASARPSFEDARLSELLWRYRARNFPQSLSAEEAQVWEAHRAARMFDGEGGALTLDALFEALDKLAEEASERDEAILGALYDYASEIAPQR

Secondary structure (DSSP, 8-state):
-TTPPPP------GGG-----S-GGGS-HHHHHHTT--HHHHHHHHHHHHT----HHHHHHHTPPPPPPP--TTTGGGS-PPPHHHHHHHHHHTTS-HHHHHH--PPPSSTHHHHHHHHHHHHH-GGGS-HHHHHHHHHHHHHHHTT-GGGPPPHHHHHHHHHHHHTT--HHHHHHHHHHHHHHHHTPPP-

Foldseek 3Di:
DVPDDDDPDDDDDVVVPDDDDPDPVVCPPVNCVVVVNDPVVVVVVVVVVVPDDDCPVVVCVVPDDDDDDDAQLVPCPPVDDADPVVVVVVVVLVPDDLLCLLVDDDDGPPPSVVVVSLVVSCVPPVVSDDPVSNVVVLVVLQCCADVVPRNHQHPVNLVVVLVVQVVPDDPVVVVVSVVVNVVSVVPHRDD